Protein AF-A0A183AE67-F1 (afdb_monomer)

Solvent-accessible surface area (backbone atoms only — not comparable to full-atom values): 15264 Å² total; per-residue (Å²): 143,89,73,61,65,75,53,76,58,101,57,60,34,44,40,40,43,64,77,64,92,55,97,60,50,59,60,53,51,52,47,65,69,60,38,84,80,65,91,36,44,28,41,38,41,37,38,37,62,97,47,51,85,49,49,66,65,45,41,41,64,52,97,83,44,80,33,36,42,84,52,52,70,60,93,64,28,41,32,30,33,39,73,56,52,87,76,78,73,87,67,77,70,56,86,88,72,86,89,79,85,55,60,67,56,60,35,46,52,43,29,66,43,28,56,41,79,52,37,74,71,47,78,66,36,41,33,43,32,51,78,48,84,95,41,84,88,38,66,50,77,48,75,45,66,45,68,39,69,50,89,89,67,86,68,86,76,74,70,50,57,27,83,87,83,42,95,75,74,77,93,78,56,72,65,65,60,68,70,30,48,72,37,59,56,75,48,76,69,50,49,60,57,51,70,72,50,95,67,58,74,41,42,53,64,56,51,53,52,51,64,53,72,71,50,92,70,87,65,93,60,65,52,66,45,76,43,81,40,77,36,50,45,91,98,39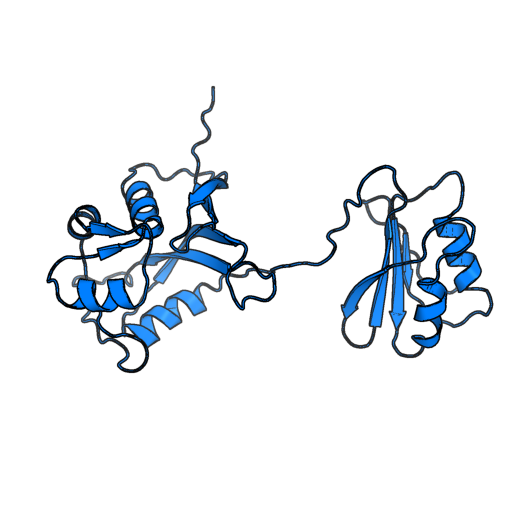,40,28,37,38,33,36,70,37,75,80,79,78,125

Structure (mmCIF, N/CA/C/O backbone):
data_AF-A0A183AE67-F1
#
_entry.id   AF-A0A183AE67-F1
#
loop_
_atom_site.group_PDB
_atom_site.id
_atom_site.type_symbol
_atom_site.label_atom_id
_atom_site.label_alt_id
_atom_site.label_comp_id
_atom_site.label_asym_id
_atom_site.label_entity_id
_atom_site.label_seq_id
_atom_site.pdbx_PDB_ins_code
_atom_site.Cartn_x
_atom_site.Cartn_y
_atom_site.Cartn_z
_atom_site.occupancy
_atom_site.B_iso_or_equiv
_atom_site.auth_seq_id
_atom_site.auth_comp_id
_atom_site.auth_asym_id
_atom_site.auth_atom_id
_atom_site.pdbx_PDB_model_num
ATOM 1 N N . LEU A 1 1 ? 12.907 11.546 -42.658 1.00 40.19 1 LEU A N 1
ATOM 2 C CA . LEU A 1 1 ? 11.934 11.748 -41.558 1.00 40.19 1 LEU A CA 1
ATOM 3 C C . LEU A 1 1 ? 10.510 11.533 -42.082 1.00 40.19 1 LEU A C 1
ATOM 5 O O . LEU A 1 1 ? 9.997 12.414 -42.752 1.00 40.19 1 LEU A O 1
ATOM 9 N N . SER A 1 2 ? 9.902 10.363 -41.847 1.00 31.77 2 SER A N 1
ATOM 10 C CA . SER A 1 2 ? 8.461 10.187 -41.550 1.00 31.77 2 SER A CA 1
ATOM 11 C C . SER A 1 2 ? 8.123 8.699 -41.321 1.00 31.77 2 SER A C 1
ATOM 13 O O . SER A 1 2 ? 8.673 7.831 -41.992 1.00 31.77 2 SER A O 1
ATOM 15 N N . LYS A 1 3 ? 7.189 8.451 -40.382 1.00 34.69 3 LYS A N 1
ATOM 16 C CA . LYS A 1 3 ? 6.546 7.179 -39.951 1.00 34.69 3 LYS A CA 1
ATOM 17 C C . LYS A 1 3 ? 6.977 6.533 -38.617 1.00 34.69 3 LYS A C 1
ATOM 19 O O . LYS A 1 3 ? 6.666 5.371 -38.367 1.00 34.69 3 LYS A O 1
ATOM 24 N N . GLY A 1 4 ? 7.541 7.322 -37.704 1.00 35.66 4 GLY A N 1
ATOM 25 C CA . GLY A 1 4 ? 7.434 7.116 -36.251 1.00 35.66 4 GLY A CA 1
ATOM 26 C C . GLY A 1 4 ? 6.787 8.354 -35.624 1.00 35.66 4 GLY A C 1
ATOM 27 O O . GLY A 1 4 ? 7.043 9.463 -36.090 1.00 35.66 4 GLY A O 1
ATOM 28 N N . SER A 1 5 ? 5.920 8.193 -34.622 1.00 39.94 5 SER A N 1
ATOM 29 C CA . SER A 1 5 ? 5.479 9.336 -33.811 1.00 39.94 5 SER A CA 1
ATOM 30 C C . SER A 1 5 ? 6.584 9.619 -32.797 1.00 39.94 5 SER A C 1
ATOM 32 O O . SER A 1 5 ? 6.845 8.775 -31.946 1.00 39.94 5 SER A O 1
ATOM 34 N N . VAL A 1 6 ? 7.253 10.762 -32.940 1.00 45.75 6 VAL A N 1
ATOM 35 C CA . VAL A 1 6 ? 8.269 11.255 -32.003 1.00 45.75 6 VAL A CA 1
ATOM 36 C C . VAL A 1 6 ? 7.639 12.390 -31.207 1.00 45.75 6 VAL A C 1
ATOM 38 O O . VAL A 1 6 ? 7.105 13.327 -31.798 1.00 45.75 6 VAL A O 1
ATOM 41 N N . CYS A 1 7 ? 7.665 12.292 -29.881 1.00 40.22 7 CYS A N 1
ATOM 42 C CA . CYS A 1 7 ? 7.173 13.327 -28.976 1.00 40.22 7 CYS A CA 1
ATOM 43 C C . CYS A 1 7 ? 8.270 13.630 -27.951 1.00 40.22 7 CYS A C 1
ATOM 45 O O . CYS A 1 7 ? 8.782 12.708 -27.318 1.00 40.22 7 CYS A O 1
ATOM 47 N N . ALA A 1 8 ? 8.636 14.904 -27.818 1.00 41.97 8 ALA A N 1
ATOM 48 C CA . ALA A 1 8 ? 9.462 15.405 -26.725 1.00 41.97 8 ALA A CA 1
ATOM 49 C C . ALA A 1 8 ? 8.527 15.998 -25.658 1.00 41.97 8 ALA A C 1
ATOM 51 O O . ALA A 1 8 ? 7.591 16.721 -26.003 1.00 41.97 8 ALA A O 1
ATOM 52 N N . ARG A 1 9 ? 8.743 15.662 -24.383 1.00 43.97 9 ARG A N 1
ATOM 53 C CA . ARG A 1 9 ? 8.024 16.249 -23.236 1.00 43.97 9 ARG A CA 1
ATOM 54 C C . ARG A 1 9 ? 8.958 17.183 -22.458 1.00 43.97 9 ARG A C 1
ATOM 56 O O . ARG A 1 9 ? 10.140 17.258 -22.758 1.00 43.97 9 ARG A O 1
ATOM 63 N N . GLU A 1 10 ? 8.424 17.887 -21.462 1.00 38.34 10 GLU A N 1
ATOM 64 C CA . GLU A 1 10 ? 9.136 18.882 -20.631 1.00 38.34 10 GLU A CA 1
ATOM 65 C C . GLU A 1 10 ? 10.334 18.315 -19.832 1.00 38.34 10 GLU A C 1
ATOM 67 O O . GLU A 1 10 ? 11.154 19.072 -19.324 1.00 38.34 10 GLU A O 1
ATOM 72 N N . PHE A 1 11 ? 10.497 16.988 -19.793 1.00 48.56 11 PHE A N 1
ATOM 73 C CA . PHE A 1 11 ? 11.741 16.307 -19.430 1.00 48.56 11 PHE A CA 1
ATOM 74 C C . PHE A 1 11 ? 12.484 15.945 -20.719 1.00 48.56 11 PHE A C 1
ATOM 76 O O . PHE A 1 11 ? 11.872 15.325 -21.585 1.00 48.56 11 PHE A O 1
ATOM 83 N N . VAL A 1 12 ? 13.767 16.315 -20.847 1.00 63.22 12 VAL A N 1
ATOM 84 C CA . VAL A 1 12 ? 14.605 16.234 -22.070 1.00 63.22 12 VAL A CA 1
ATOM 85 C C . VAL A 1 12 ? 14.811 14.789 -22.569 1.00 63.22 12 VAL A C 1
ATOM 87 O O . VAL A 1 12 ? 15.903 14.238 -22.543 1.00 63.22 12 VAL A O 1
ATOM 90 N N . GLY A 1 13 ? 13.743 14.143 -23.013 1.00 72.62 13 GLY A N 1
ATOM 91 C CA . GLY A 1 13 ? 13.667 12.723 -23.297 1.00 72.62 13 GLY A CA 1
ATOM 92 C C . GLY A 1 13 ? 13.041 12.438 -24.654 1.00 72.62 13 GLY A C 1
ATOM 93 O O . GLY A 1 13 ? 12.114 13.132 -25.076 1.00 72.62 13 GLY A O 1
ATOM 94 N N . LEU A 1 14 ? 13.537 11.405 -25.338 1.00 80.56 14 LEU A N 1
ATOM 95 C CA . LEU A 1 14 ? 13.056 11.005 -26.660 1.00 80.56 14 LEU A CA 1
ATOM 96 C C . LEU A 1 14 ? 12.184 9.751 -26.577 1.00 80.56 14 LEU A C 1
ATOM 98 O O . LEU A 1 14 ? 12.666 8.673 -26.240 1.00 80.56 14 LEU A O 1
ATOM 102 N N . PHE A 1 15 ? 10.916 9.875 -26.968 1.00 83.62 15 PHE A N 1
ATOM 103 C CA . PHE A 1 15 ? 9.970 8.760 -27.015 1.00 83.62 15 PHE A CA 1
ATOM 104 C C . PHE A 1 15 ? 9.738 8.295 -28.454 1.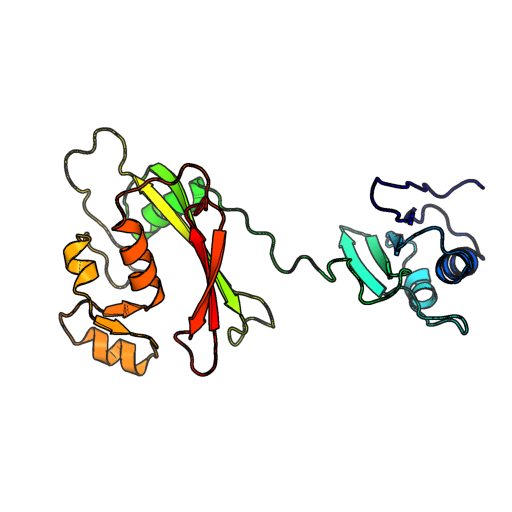00 83.62 15 PHE A C 1
ATOM 106 O O . PHE A 1 15 ? 9.378 9.089 -29.328 1.00 83.62 15 PHE A O 1
ATOM 113 N N . ILE A 1 16 ? 9.915 6.996 -28.689 1.00 84.69 16 ILE A N 1
ATOM 114 C CA . ILE A 1 16 ? 9.778 6.347 -29.992 1.00 84.69 16 ILE A CA 1
ATOM 115 C C . ILE A 1 16 ? 8.740 5.231 -29.882 1.00 84.69 16 ILE A C 1
ATOM 117 O O . ILE A 1 16 ? 8.918 4.266 -29.145 1.00 84.69 16 ILE A O 1
ATOM 121 N N . THR A 1 17 ? 7.666 5.314 -30.666 1.00 82.69 17 THR A N 1
ATOM 122 C CA . THR A 1 17 ? 6.713 4.204 -30.822 1.00 82.69 17 THR A CA 1
ATOM 123 C C . THR A 1 17 ? 6.915 3.517 -32.166 1.00 82.69 17 THR A C 1
ATOM 125 O O . THR A 1 17 ? 6.790 4.148 -33.222 1.00 82.69 17 THR A O 1
ATOM 128 N N . VAL A 1 18 ? 7.176 2.209 -32.141 1.00 79.56 18 VAL A N 1
ATOM 129 C CA . VAL A 1 18 ? 7.357 1.408 -33.357 1.00 79.56 18 VAL A CA 1
ATOM 130 C C . VAL A 1 18 ? 5.998 1.140 -34.004 1.00 79.56 18 VAL A C 1
ATOM 132 O O . VAL A 1 18 ? 5.232 0.309 -33.528 1.00 79.56 18 VAL A O 1
ATOM 135 N N . LYS A 1 19 ? 5.688 1.841 -35.102 1.00 72.12 19 LYS A N 1
ATOM 136 C CA . LYS A 1 19 ? 4.440 1.644 -35.871 1.00 72.12 19 LYS A CA 1
ATOM 137 C C . LYS A 1 19 ? 4.629 0.792 -37.128 1.00 72.12 19 LYS A C 1
ATOM 139 O O . LYS A 1 19 ? 3.794 -0.052 -37.435 1.00 72.12 19 LYS A O 1
ATOM 144 N N . HIS A 1 20 ? 5.739 0.970 -37.842 1.00 66.88 20 HIS A N 1
ATOM 145 C CA . HIS A 1 20 ? 6.058 0.224 -39.062 1.00 66.88 20 HIS A CA 1
ATOM 146 C C . HIS A 1 20 ? 7.488 -0.321 -38.997 1.00 66.88 20 HIS A C 1
ATOM 148 O O . HIS A 1 20 ? 8.371 0.326 -38.440 1.00 66.88 20 HIS A O 1
ATOM 154 N N . PHE A 1 21 ? 7.710 -1.522 -39.543 1.00 59.19 21 PHE A N 1
ATOM 155 C CA . PHE A 1 21 ? 9.036 -2.148 -39.569 1.00 59.19 21 PHE A CA 1
ATOM 156 C C . PHE A 1 21 ? 9.886 -1.558 -40.694 1.00 59.19 21 PHE A C 1
ATOM 158 O O . PHE A 1 21 ? 9.411 -1.432 -41.822 1.00 59.19 21 PHE A O 1
ATOM 165 N N . TRP A 1 22 ? 11.135 -1.235 -40.371 1.00 62.69 22 TRP A N 1
ATOM 166 C CA . TRP A 1 22 ? 12.168 -0.780 -41.294 1.00 62.69 22 TRP A CA 1
ATOM 167 C C . TRP A 1 22 ? 13.459 -1.531 -40.974 1.00 62.69 22 TRP A C 1
ATOM 169 O O . TRP A 1 22 ? 13.829 -1.617 -39.804 1.00 62.69 22 TRP A O 1
ATOM 179 N N . PHE A 1 23 ? 14.147 -2.040 -42.001 1.00 63.31 23 PHE A N 1
ATOM 180 C CA . PHE A 1 23 ? 15.360 -2.855 -41.842 1.00 63.31 23 PHE A CA 1
ATOM 181 C C . PHE A 1 23 ? 16.466 -2.162 -41.026 1.00 63.31 23 PHE A C 1
ATOM 183 O O . PHE A 1 23 ? 17.203 -2.841 -40.328 1.00 63.31 23 PHE A O 1
ATOM 190 N N . SER A 1 24 ? 16.535 -0.827 -41.044 1.00 77.25 24 SER A N 1
ATOM 191 C CA . SER A 1 24 ? 17.539 -0.038 -40.313 1.00 77.25 24 SER A CA 1
ATOM 192 C C . SER A 1 24 ? 17.031 0.585 -39.005 1.00 77.25 24 SER A C 1
ATOM 194 O O . SER A 1 24 ? 17.655 1.499 -38.465 1.00 77.25 24 SER A O 1
ATOM 196 N N . PHE A 1 25 ? 15.867 0.161 -38.497 1.00 84.38 25 PHE A N 1
ATOM 197 C CA . PHE A 1 25 ? 15.286 0.761 -37.291 1.00 84.38 25 PHE A CA 1
ATOM 198 C C . PHE A 1 25 ? 16.213 0.634 -36.075 1.00 84.38 25 PHE A C 1
ATOM 200 O O . PHE A 1 25 ? 16.425 1.621 -35.373 1.00 84.38 25 PHE A O 1
ATOM 207 N N . VAL A 1 26 ? 16.793 -0.551 -35.861 1.00 85.00 26 VAL A N 1
ATOM 208 C CA . VAL A 1 26 ? 17.723 -0.805 -34.750 1.00 85.00 26 VAL A CA 1
ATOM 209 C C . VAL A 1 26 ? 18.941 0.111 -34.860 1.00 85.00 26 VAL A C 1
ATOM 211 O O . VAL A 1 26 ? 19.259 0.800 -33.898 1.00 85.00 26 VAL A O 1
ATOM 214 N N . ASP A 1 27 ? 19.538 0.233 -36.048 1.00 86.44 27 ASP A N 1
ATOM 215 C CA . ASP A 1 27 ? 20.694 1.110 -36.276 1.00 86.44 27 ASP A CA 1
ATOM 216 C C . ASP A 1 27 ? 20.392 2.577 -35.959 1.00 86.44 27 ASP A C 1
ATOM 218 O O . ASP A 1 27 ? 21.234 3.287 -35.410 1.00 86.44 27 ASP A O 1
ATOM 222 N N . HIS A 1 28 ? 19.192 3.057 -36.298 1.00 87.06 28 HIS A N 1
ATOM 223 C CA . HIS A 1 28 ? 18.784 4.425 -35.980 1.00 87.06 28 HIS A CA 1
ATOM 224 C C . HIS A 1 28 ? 18.632 4.650 -34.475 1.00 87.06 28 HIS A C 1
ATOM 226 O O . HIS A 1 28 ? 19.058 5.693 -33.982 1.00 87.06 28 HIS A O 1
ATOM 232 N N . VAL A 1 29 ? 18.053 3.689 -33.749 1.00 88.12 29 VAL A N 1
ATOM 233 C CA . VAL A 1 29 ? 17.950 3.765 -32.286 1.00 88.12 29 VAL A CA 1
ATOM 234 C C . VAL A 1 29 ? 19.344 3.729 -31.661 1.00 88.12 29 VAL A C 1
ATOM 236 O O . VAL A 1 29 ? 19.664 4.598 -30.856 1.00 88.12 29 VAL A O 1
ATOM 239 N N . THR A 1 30 ? 20.207 2.807 -32.091 1.00 88.06 30 THR A N 1
ATOM 240 C CA . THR A 1 30 ? 21.596 2.701 -31.623 1.00 88.06 30 THR A CA 1
ATOM 241 C C . THR A 1 30 ? 22.370 4.002 -31.838 1.00 88.06 30 THR A C 1
ATOM 243 O O . THR A 1 30 ? 23.011 4.504 -30.916 1.00 88.06 30 THR A O 1
ATOM 246 N N . LYS A 1 31 ? 22.260 4.609 -33.026 1.00 87.75 31 LYS A N 1
ATOM 247 C CA . LYS A 1 31 ? 22.878 5.912 -33.322 1.00 87.75 31 LYS A CA 1
ATOM 248 C C . LYS A 1 31 ? 22.322 7.034 -32.452 1.00 87.75 31 LYS A C 1
ATOM 250 O O . LYS A 1 31 ? 23.087 7.883 -32.013 1.00 87.75 31 LYS A O 1
ATOM 255 N N . ALA A 1 32 ? 21.016 7.045 -32.190 1.00 87.38 32 ALA A N 1
ATOM 256 C CA . ALA A 1 32 ? 20.408 8.037 -31.306 1.00 87.38 32 ALA A CA 1
ATOM 257 C C . ALA A 1 32 ? 20.906 7.894 -29.856 1.00 87.38 32 ALA A C 1
ATOM 259 O O . ALA A 1 32 ? 21.143 8.904 -29.200 1.00 87.38 32 ALA A O 1
ATOM 260 N N . CYS A 1 33 ? 21.115 6.664 -29.376 1.00 88.44 33 CYS A N 1
ATOM 261 C CA . CYS A 1 33 ? 21.653 6.405 -28.040 1.00 88.44 33 CYS A CA 1
ATOM 262 C C . CYS A 1 33 ? 23.137 6.782 -27.895 1.00 88.44 33 CYS A C 1
ATOM 264 O O . CYS A 1 33 ? 23.558 7.200 -26.820 1.00 88.44 33 CYS A O 1
ATOM 266 N N . ASN A 1 34 ? 23.936 6.615 -28.951 1.00 86.62 34 ASN A N 1
ATOM 267 C CA . ASN A 1 34 ? 25.397 6.770 -28.894 1.00 86.62 34 ASN A CA 1
ATOM 268 C C . ASN A 1 34 ? 25.914 8.069 -29.544 1.00 86.62 34 ASN A C 1
ATOM 270 O O . ASN A 1 34 ? 27.121 8.298 -29.586 1.00 86.62 34 ASN A O 1
ATOM 274 N N . GLY A 1 35 ? 25.030 8.917 -30.076 1.00 82.81 35 GLY A N 1
ATOM 275 C CA . GLY A 1 35 ? 25.412 10.165 -30.739 1.00 82.81 35 GLY A CA 1
ATOM 276 C C . GLY A 1 35 ? 26.057 11.181 -29.790 1.00 82.81 35 GLY A C 1
ATOM 277 O O . GLY A 1 35 ? 25.696 11.262 -28.620 1.00 82.81 35 GLY A O 1
ATOM 278 N N . ASN A 1 36 ? 26.991 11.985 -30.304 1.00 78.94 36 ASN A N 1
ATOM 279 C CA . ASN A 1 36 ? 27.615 13.097 -29.584 1.00 78.94 36 ASN A CA 1
ATOM 280 C C . ASN A 1 36 ? 27.453 14.396 -30.407 1.00 78.94 36 ASN A C 1
ATOM 282 O O . ASN A 1 36 ? 27.874 14.401 -31.567 1.00 78.94 36 ASN A O 1
ATOM 286 N N . PRO A 1 37 ? 26.860 15.482 -29.868 1.00 76.94 37 PRO A N 1
ATOM 287 C CA . PRO A 1 37 ? 26.290 15.623 -28.522 1.00 76.94 37 PRO A CA 1
ATOM 288 C C . PRO A 1 37 ? 25.043 14.759 -28.318 1.00 76.94 37 PRO A C 1
ATOM 290 O O . PRO A 1 37 ? 24.370 14.405 -29.283 1.00 76.94 37 PRO A O 1
ATOM 293 N N . ARG A 1 38 ? 24.735 14.431 -27.057 1.00 77.06 38 ARG A N 1
ATOM 294 C CA . ARG A 1 38 ? 23.508 13.724 -26.663 1.00 77.06 38 ARG A CA 1
ATOM 295 C C . ARG A 1 38 ? 22.411 14.758 -26.389 1.00 77.06 38 ARG A C 1
ATOM 297 O O . ARG A 1 38 ? 22.438 15.380 -25.332 1.00 77.06 38 ARG A O 1
ATOM 304 N N . PRO A 1 39 ? 21.457 14.983 -27.311 1.00 76.06 39 PRO A N 1
ATOM 305 C CA . PRO A 1 39 ? 20.426 16.004 -27.123 1.00 76.06 39 PRO A CA 1
ATOM 306 C C . PRO A 1 39 ? 19.336 15.583 -26.125 1.00 76.06 39 PRO A C 1
ATOM 308 O O . PRO A 1 39 ? 18.472 16.392 -25.803 1.00 76.06 39 PRO A O 1
ATOM 311 N N . PHE A 1 40 ? 19.353 14.329 -25.657 1.00 83.44 40 PHE A N 1
ATOM 312 C CA . PHE A 1 40 ? 18.375 13.764 -24.731 1.00 83.44 40 PHE A CA 1
ATOM 313 C C . PHE A 1 40 ? 19.076 13.094 -23.550 1.00 83.44 40 PHE A C 1
ATOM 315 O O . PHE A 1 40 ? 20.104 12.443 -23.727 1.00 83.44 40 PHE A O 1
ATOM 322 N N . THR A 1 41 ? 18.483 13.200 -22.363 1.00 87.75 41 THR A N 1
ATOM 323 C CA . THR A 1 41 ? 18.934 12.522 -21.139 1.00 87.75 41 THR A CA 1
ATOM 324 C C . THR A 1 41 ? 18.520 11.056 -21.108 1.00 87.75 41 THR A C 1
ATOM 326 O O . THR A 1 41 ? 19.109 10.267 -20.372 1.00 87.75 41 THR A O 1
ATOM 329 N N . ALA A 1 42 ? 17.538 10.669 -21.925 1.00 90.44 42 ALA A N 1
ATOM 330 C CA . ALA A 1 42 ? 17.122 9.286 -22.092 1.00 90.44 42 ALA A CA 1
ATOM 331 C C . ALA A 1 42 ? 16.318 9.045 -23.377 1.00 90.44 42 ALA A C 1
ATOM 333 O O . ALA A 1 42 ? 15.753 9.967 -23.976 1.00 90.44 42 ALA A O 1
ATOM 334 N N . ILE A 1 43 ? 16.256 7.775 -23.776 1.00 92.12 43 ILE A N 1
ATOM 335 C CA . ILE A 1 43 ? 15.456 7.281 -24.899 1.00 92.12 43 ILE A CA 1
ATOM 336 C C . ILE A 1 43 ? 14.505 6.195 -24.401 1.00 92.12 43 ILE A C 1
ATOM 338 O O . ILE A 1 43 ? 14.924 5.284 -23.692 1.00 92.12 43 ILE A O 1
ATOM 342 N N . TRP A 1 44 ? 13.244 6.270 -24.828 1.00 93.25 44 TRP A N 1
ATOM 343 C CA . TRP A 1 44 ? 12.207 5.263 -24.611 1.00 93.25 44 TRP A CA 1
ATOM 344 C C . TRP A 1 44 ? 11.751 4.705 -25.957 1.00 93.25 44 TRP A C 1
ATOM 346 O O . TRP A 1 44 ? 11.409 5.465 -26.865 1.00 93.25 44 TRP A O 1
ATOM 356 N N . VAL A 1 45 ? 11.690 3.382 -26.078 1.00 93.75 45 VAL A N 1
ATOM 357 C CA . VAL A 1 45 ? 11.207 2.686 -27.273 1.00 93.75 45 VAL A CA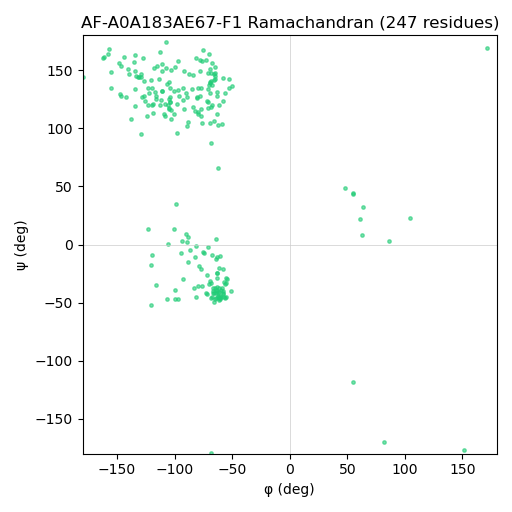 1
ATOM 358 C C . VAL A 1 45 ? 10.071 1.750 -26.893 1.00 93.75 45 VAL A C 1
ATOM 360 O O . VAL A 1 45 ? 10.285 0.726 -26.251 1.00 93.75 45 VAL A O 1
ATOM 363 N N . THR A 1 46 ? 8.855 2.074 -27.324 1.00 94.69 46 THR A N 1
ATOM 364 C CA . THR A 1 46 ? 7.689 1.200 -27.165 1.00 94.69 46 THR A CA 1
ATOM 365 C C . THR A 1 46 ? 7.542 0.305 -28.390 1.00 94.69 46 THR A C 1
ATOM 367 O O . THR A 1 46 ? 7.302 0.778 -29.507 1.00 94.69 46 THR A O 1
ATOM 370 N N . VAL A 1 47 ? 7.669 -0.999 -28.163 1.00 93.81 47 VAL A N 1
ATOM 371 C CA . VAL A 1 47 ? 7.576 -2.060 -29.164 1.00 93.81 47 VAL A CA 1
ATOM 372 C C . VAL A 1 47 ? 6.233 -2.779 -28.989 1.00 93.81 47 VAL A C 1
ATOM 374 O O . VAL A 1 47 ? 5.977 -3.321 -27.914 1.00 93.81 47 VAL A O 1
ATOM 377 N N . PRO A 1 48 ? 5.344 -2.802 -29.995 1.00 93.69 48 PRO A N 1
ATOM 378 C CA . PRO A 1 48 ? 4.128 -3.609 -29.945 1.00 93.69 48 PRO A CA 1
ATOM 379 C C . PRO A 1 48 ? 4.443 -5.094 -30.205 1.00 93.69 48 PRO A C 1
ATOM 381 O O . PRO A 1 48 ? 5.465 -5.424 -30.812 1.00 93.69 48 PRO A O 1
ATOM 384 N N . SER A 1 49 ? 3.567 -5.998 -29.760 1.00 93.50 49 SER A N 1
ATOM 385 C CA . SER A 1 49 ? 3.785 -7.456 -29.768 1.00 93.50 49 SER A CA 1
ATOM 386 C C . SER A 1 49 ? 4.123 -8.023 -31.146 1.00 93.50 49 SER A C 1
ATOM 388 O O . SER A 1 49 ? 4.956 -8.916 -31.278 1.00 93.50 49 SER A O 1
ATOM 390 N N . GLU A 1 50 ? 3.565 -7.429 -32.199 1.00 92.38 50 GLU A N 1
ATOM 391 C CA . GLU A 1 50 ? 3.791 -7.772 -33.604 1.00 92.38 50 GLU A CA 1
ATOM 392 C C . GLU A 1 50 ? 5.249 -7.525 -34.042 1.00 92.38 50 GLU A C 1
ATOM 394 O O . GLU A 1 50 ? 5.661 -7.934 -35.131 1.00 92.38 50 GLU A O 1
ATOM 399 N N . LYS A 1 51 ? 6.036 -6.823 -33.218 1.00 91.81 51 LYS A N 1
ATOM 400 C CA . LYS A 1 51 ? 7.421 -6.411 -33.473 1.00 91.81 51 LYS A CA 1
ATOM 401 C C . LYS A 1 51 ? 8.408 -6.899 -32.410 1.00 91.81 51 LYS A C 1
ATOM 403 O O . LYS A 1 51 ? 9.553 -6.461 -32.417 1.00 91.81 51 LYS A O 1
ATOM 408 N N . PHE A 1 52 ? 8.025 -7.839 -31.543 1.00 93.56 52 PHE A N 1
ATOM 409 C CA . PHE A 1 52 ? 8.903 -8.340 -30.474 1.00 93.56 52 PHE A CA 1
ATOM 410 C C . PHE A 1 52 ? 10.194 -9.012 -30.956 1.00 93.56 52 PHE A C 1
ATOM 412 O O . PHE A 1 52 ? 11.172 -9.031 -30.216 1.00 93.56 52 PHE A O 1
ATOM 419 N N . HIS A 1 53 ? 10.262 -9.456 -32.212 1.00 90.69 53 HIS A N 1
ATOM 420 C CA . HIS A 1 53 ? 11.515 -9.920 -32.820 1.00 90.69 53 HIS A CA 1
ATOM 421 C C . HIS A 1 53 ? 12.633 -8.856 -32.811 1.00 90.69 53 HIS A C 1
ATOM 423 O O . HIS A 1 53 ? 13.804 -9.209 -32.886 1.00 90.69 53 HIS A O 1
ATOM 429 N N . LEU A 1 54 ? 12.299 -7.562 -32.693 1.00 91.00 54 LEU A N 1
ATOM 430 C CA . LEU A 1 54 ? 13.272 -6.470 -32.578 1.00 91.00 54 LEU A CA 1
ATOM 431 C C . LEU A 1 54 ? 13.890 -6.344 -31.181 1.00 91.00 54 LEU A C 1
ATOM 433 O O . LEU A 1 54 ? 14.948 -5.737 -31.046 1.00 91.00 54 LEU A O 1
ATOM 437 N N . VAL A 1 55 ? 13.238 -6.873 -30.143 1.00 93.56 55 VAL A N 1
ATOM 438 C CA . VAL A 1 55 ? 13.613 -6.623 -28.743 1.00 93.56 55 VAL A CA 1
ATOM 439 C C . VAL A 1 55 ? 15.016 -7.137 -28.450 1.00 93.56 55 VAL A C 1
ATOM 441 O O . VAL A 1 55 ? 15.826 -6.398 -27.906 1.00 93.56 55 VAL A O 1
ATOM 444 N N . SER A 1 56 ? 15.344 -8.352 -28.899 1.00 93.75 56 SER A N 1
ATOM 445 C CA . SER A 1 56 ? 16.686 -8.912 -28.705 1.00 93.75 56 SER A CA 1
ATOM 446 C C . SER A 1 56 ? 17.780 -8.038 -29.322 1.00 93.75 56 SER A C 1
ATOM 448 O O . SER A 1 56 ? 18.842 -7.907 -28.727 1.00 93.75 56 SER A O 1
ATOM 450 N N . ALA A 1 57 ? 17.529 -7.432 -30.485 1.00 92.50 57 ALA A N 1
ATOM 451 C CA . ALA A 1 57 ? 18.498 -6.565 -31.150 1.00 92.50 57 ALA A CA 1
ATOM 452 C C . ALA A 1 57 ? 18.598 -5.181 -30.487 1.00 92.50 57 ALA A C 1
ATOM 454 O O . ALA A 1 57 ? 19.683 -4.622 -30.409 1.00 92.50 57 ALA A O 1
ATOM 455 N N . LEU A 1 58 ? 17.482 -4.638 -29.986 1.00 93.50 58 LEU A N 1
ATOM 456 C CA . LEU A 1 58 ? 17.459 -3.372 -29.243 1.00 93.50 58 LEU A CA 1
ATOM 457 C C . LEU A 1 58 ? 18.135 -3.486 -27.870 1.00 93.50 58 LEU A C 1
ATOM 459 O O . LEU A 1 58 ? 18.688 -2.502 -27.387 1.00 93.50 58 LEU A O 1
ATOM 463 N N . CYS A 1 59 ? 18.077 -4.663 -27.244 1.00 95.44 59 CYS A N 1
ATOM 464 C CA . CYS A 1 59 ? 18.689 -4.931 -25.943 1.00 95.44 59 CYS A CA 1
ATOM 465 C C . CYS A 1 59 ? 20.146 -5.397 -26.020 1.00 95.44 59 CYS A C 1
ATOM 467 O O . CYS A 1 59 ? 20.820 -5.401 -24.996 1.00 95.44 59 CYS A O 1
ATOM 469 N N . ALA A 1 60 ? 20.631 -5.809 -27.192 1.00 94.00 60 ALA A N 1
ATOM 470 C CA . ALA A 1 60 ? 22.026 -6.192 -27.359 1.00 94.00 60 ALA A CA 1
ATOM 471 C C . ALA A 1 60 ? 22.943 -4.975 -27.172 1.00 94.00 60 ALA A C 1
ATOM 473 O O . ALA A 1 60 ? 22.617 -3.886 -27.642 1.00 94.00 60 ALA A O 1
ATOM 474 N N . ASP A 1 61 ? 24.092 -5.177 -26.528 1.00 93.62 61 ASP A N 1
ATOM 475 C CA . ASP A 1 61 ? 25.112 -4.143 -26.360 1.00 93.62 61 ASP A CA 1
ATOM 476 C C . ASP A 1 61 ? 25.898 -3.959 -27.672 1.00 93.62 61 ASP A C 1
ATOM 478 O O . ASP A 1 61 ? 26.644 -4.861 -28.072 1.00 93.62 61 ASP A O 1
ATOM 482 N N . PRO A 1 62 ? 25.748 -2.830 -28.391 1.00 86.94 62 PRO A N 1
ATOM 483 C CA . PRO A 1 62 ? 26.639 -2.497 -29.496 1.00 86.94 62 PRO A CA 1
ATOM 484 C C . PRO A 1 62 ? 28.056 -2.133 -29.004 1.00 86.94 62 PRO A C 1
ATOM 486 O O . PRO A 1 62 ? 28.244 -1.777 -27.843 1.00 86.94 62 PRO A O 1
ATOM 489 N N . PRO A 1 63 ? 29.065 -2.117 -29.899 1.00 86.56 63 PRO A N 1
ATOM 490 C CA . PRO A 1 63 ? 30.433 -1.713 -29.548 1.00 86.56 63 PRO A CA 1
ATOM 491 C C . PRO A 1 63 ? 30.536 -0.327 -28.895 1.00 86.56 63 PRO A C 1
ATOM 493 O O . PRO A 1 63 ? 31.420 -0.089 -28.077 1.00 86.56 63 PRO A O 1
ATOM 496 N N . ASP A 1 64 ? 29.617 0.576 -29.243 1.00 83.62 64 ASP A N 1
ATOM 497 C CA . ASP A 1 64 ? 29.640 1.977 -28.818 1.00 83.62 64 ASP A CA 1
ATOM 498 C C . ASP A 1 64 ? 28.896 2.238 -27.489 1.00 83.62 64 ASP A C 1
ATOM 500 O O . ASP A 1 64 ? 28.782 3.389 -27.064 1.00 83.62 64 ASP A O 1
ATOM 504 N N . GLY A 1 65 ? 28.350 1.208 -26.828 1.00 85.88 65 GLY A N 1
ATOM 505 C CA . GLY A 1 65 ? 27.718 1.345 -25.511 1.00 85.88 65 GLY A CA 1
ATOM 506 C C . GLY A 1 65 ? 26.607 0.328 -25.229 1.00 85.88 65 GLY A C 1
ATOM 507 O O . GLY A 1 65 ? 26.332 -0.527 -26.059 1.00 85.88 65 GLY A O 1
ATOM 508 N N . PRO A 1 66 ? 25.926 0.424 -24.075 1.00 91.19 66 PRO A N 1
ATOM 509 C CA . PRO A 1 66 ? 24.913 -0.554 -23.685 1.00 91.19 66 PRO A CA 1
ATOM 510 C C . PRO A 1 66 ? 23.647 -0.505 -24.554 1.00 91.19 66 PRO A C 1
ATOM 512 O O . PRO A 1 66 ? 23.254 0.549 -25.060 1.00 91.19 66 PRO A O 1
ATOM 515 N N . GLY A 1 67 ? 22.968 -1.636 -24.695 1.00 93.50 67 GLY A N 1
ATOM 516 C CA . GLY A 1 67 ? 21.649 -1.732 -25.308 1.00 93.50 67 GLY A CA 1
ATOM 517 C C . GLY A 1 67 ? 20.554 -1.067 -24.468 1.00 93.50 67 GLY A C 1
ATOM 518 O O . GLY A 1 67 ? 20.792 -0.494 -23.400 1.00 93.50 67 GLY A O 1
ATOM 519 N N . LEU A 1 68 ? 19.317 -1.123 -24.958 1.00 94.69 68 LEU A N 1
ATOM 520 C CA . LEU A 1 68 ? 18.150 -0.704 -24.187 1.00 94.69 68 LEU A CA 1
ATOM 521 C C . LEU A 1 68 ? 17.756 -1.791 -23.180 1.00 94.69 68 LEU A C 1
ATOM 523 O O . LEU A 1 68 ? 17.874 -2.982 -23.447 1.00 94.69 68 LEU A O 1
ATOM 527 N N . GLN A 1 69 ? 17.200 -1.390 -22.044 1.00 93.25 69 GLN A N 1
ATOM 528 C CA . GLN A 1 69 ? 16.708 -2.295 -21.005 1.00 93.25 69 GLN A CA 1
ATOM 529 C C . GLN A 1 69 ? 15.184 -2.253 -20.923 1.00 93.25 69 GLN A C 1
ATOM 531 O O . GLN A 1 69 ? 14.565 -1.259 -21.296 1.00 93.25 69 GLN A O 1
ATOM 536 N N . PHE A 1 70 ? 14.554 -3.318 -20.431 1.00 93.12 70 PHE A N 1
ATOM 537 C CA . PHE A 1 70 ? 13.115 -3.297 -20.167 1.00 93.12 70 PHE A CA 1
ATOM 538 C C . PHE A 1 70 ? 12.771 -2.297 -19.064 1.00 93.12 70 PHE A C 1
ATOM 540 O O . PHE A 1 70 ? 13.488 -2.193 -18.076 1.00 93.12 70 PHE A O 1
ATOM 547 N N . HIS A 1 71 ? 11.638 -1.613 -19.214 1.00 89.56 71 HIS A N 1
ATOM 548 C CA . HIS A 1 71 ? 11.100 -0.744 -18.170 1.00 89.56 71 HIS A CA 1
ATOM 549 C C . HIS A 1 71 ? 9.703 -1.175 -17.719 1.00 89.56 71 HIS A C 1
ATOM 551 O O . HIS A 1 71 ? 9.461 -1.352 -16.530 1.00 89.56 71 HIS A O 1
ATOM 557 N N . HIS A 1 72 ? 8.768 -1.359 -18.651 1.00 88.44 72 HIS A N 1
ATOM 558 C CA . HIS A 1 72 ? 7.434 -1.876 -18.341 1.00 88.44 72 HIS A CA 1
ATOM 559 C C . HIS A 1 72 ? 6.789 -2.502 -19.578 1.00 88.44 72 HIS A C 1
ATOM 561 O O . HIS A 1 72 ? 7.246 -2.303 -20.704 1.00 88.44 72 HIS A O 1
ATOM 567 N N . ALA A 1 73 ? 5.692 -3.224 -19.372 1.00 90.69 73 ALA A N 1
ATOM 568 C CA . ALA A 1 73 ? 4.825 -3.708 -20.435 1.00 90.69 73 ALA A CA 1
ATOM 569 C C . ALA A 1 73 ? 3.382 -3.275 -20.159 1.00 90.69 73 ALA A C 1
ATOM 571 O O . ALA A 1 73 ? 2.931 -3.311 -19.017 1.00 90.69 73 ALA A O 1
ATOM 572 N N . THR A 1 74 ? 2.663 -2.884 -21.210 1.00 87.19 74 THR A N 1
ATOM 573 C CA . THR A 1 74 ? 1.258 -2.464 -21.122 1.00 87.19 74 THR A CA 1
ATOM 574 C C . THR A 1 74 ? 0.470 -3.128 -22.240 1.00 87.19 74 THR A C 1
ATOM 576 O O . THR A 1 74 ? 0.754 -2.920 -23.425 1.00 87.19 74 THR A O 1
ATOM 579 N N . GLY A 1 75 ? -0.525 -3.939 -21.870 1.00 92.69 75 GLY A N 1
ATOM 580 C CA . GLY A 1 75 ? -1.313 -4.721 -22.822 1.00 92.69 75 GLY A CA 1
ATOM 581 C C . GLY A 1 75 ? -0.419 -5.590 -23.712 1.00 92.69 75 GLY A C 1
ATOM 582 O O . GLY A 1 75 ? 0.315 -6.442 -23.225 1.00 92.69 75 GLY A O 1
ATOM 583 N N . ARG A 1 76 ? -0.459 -5.352 -25.028 1.00 93.44 76 ARG A N 1
ATOM 584 C CA . ARG A 1 76 ? 0.355 -6.055 -26.037 1.00 93.44 76 ARG A CA 1
ATOM 585 C C . ARG A 1 76 ? 1.603 -5.273 -26.463 1.00 93.44 76 ARG A C 1
ATOM 587 O O . ARG A 1 76 ? 1.983 -5.313 -27.628 1.00 93.44 76 ARG A O 1
ATOM 594 N N . SER A 1 77 ? 2.231 -4.526 -25.560 1.00 93.56 77 SER A N 1
ATOM 595 C CA . SER A 1 77 ? 3.442 -3.753 -25.865 1.00 93.56 77 SER A CA 1
ATOM 596 C C . SER A 1 77 ? 4.452 -3.795 -24.724 1.00 93.56 77 SER A C 1
ATOM 598 O O . SER A 1 77 ? 4.068 -3.920 -23.564 1.00 93.56 77 SER A O 1
ATOM 600 N N . ALA A 1 78 ? 5.735 -3.681 -25.063 1.00 94.31 78 ALA A N 1
ATOM 601 C CA . ALA A 1 78 ? 6.842 -3.554 -24.124 1.00 94.31 78 ALA A CA 1
ATOM 602 C C . ALA A 1 78 ? 7.560 -2.223 -24.371 1.00 94.31 78 ALA A C 1
ATOM 604 O O . ALA A 1 78 ? 7.838 -1.871 -25.517 1.00 94.31 78 ALA A O 1
ATOM 605 N N . THR A 1 79 ? 7.866 -1.490 -23.307 1.00 93.88 79 THR A N 1
ATOM 606 C CA . THR A 1 79 ? 8.655 -0.259 -23.355 1.00 93.88 79 THR A CA 1
ATOM 607 C C . THR A 1 79 ? 10.065 -0.548 -22.859 1.00 93.88 79 THR A C 1
ATOM 609 O O . THR A 1 79 ? 10.255 -1.018 -21.734 1.00 93.88 79 THR A O 1
ATOM 612 N N . LEU A 1 80 ? 11.043 -0.249 -23.710 1.00 94.56 80 LEU A N 1
ATOM 613 C CA . LEU A 1 80 ? 12.471 -0.316 -23.430 1.00 94.56 80 LEU A CA 1
ATOM 614 C C . LEU A 1 80 ? 13.019 1.092 -23.184 1.00 94.56 80 LEU A C 1
ATOM 616 O O . LEU A 1 80 ? 12.503 2.051 -23.761 1.00 94.56 80 LEU A O 1
ATOM 620 N N . ILE A 1 81 ? 14.061 1.228 -22.368 1.00 93.75 81 ILE A N 1
ATOM 621 C CA . ILE A 1 81 ? 14.682 2.511 -22.030 1.00 93.75 81 ILE A CA 1
ATOM 622 C C . ILE A 1 81 ? 16.201 2.454 -22.079 1.00 93.75 81 ILE A C 1
ATOM 624 O O . ILE A 1 81 ? 16.801 1.397 -21.901 1.00 93.75 81 ILE A O 1
ATOM 628 N N . ARG A 1 82 ? 16.828 3.616 -22.266 1.00 92.44 82 ARG A N 1
ATOM 629 C CA . ARG A 1 82 ? 18.248 3.833 -21.977 1.00 92.44 82 ARG A CA 1
ATOM 630 C C . ARG A 1 82 ? 18.455 5.232 -21.403 1.00 92.44 82 ARG A C 1
ATOM 632 O O . ARG A 1 82 ? 18.030 6.213 -22.013 1.00 92.44 82 ARG A O 1
ATOM 639 N N . TRP A 1 83 ? 19.114 5.310 -20.248 1.00 92.12 83 TRP A N 1
ATOM 640 C CA . TRP A 1 83 ? 19.618 6.560 -19.676 1.00 92.12 83 TRP A CA 1
ATOM 641 C C . TRP A 1 83 ? 20.899 6.978 -20.404 1.00 92.12 83 TRP A C 1
ATOM 643 O O . TRP A 1 83 ? 21.758 6.139 -20.682 1.00 92.12 83 TRP A O 1
ATOM 653 N N . LEU A 1 84 ? 21.000 8.253 -20.766 1.00 90.31 84 LEU A N 1
ATOM 654 C CA . LEU A 1 84 ? 22.061 8.794 -21.618 1.00 90.31 84 LEU A CA 1
ATOM 655 C C . LEU A 1 84 ? 22.886 9.895 -20.948 1.00 90.31 84 LEU A C 1
ATOM 657 O O . LEU A 1 84 ? 23.977 10.192 -21.435 1.00 90.31 84 LEU A O 1
ATOM 661 N N . ASP A 1 85 ? 22.364 10.491 -19.878 1.00 86.38 85 ASP A N 1
ATOM 662 C CA . ASP A 1 85 ? 23.034 11.535 -19.105 1.00 86.38 85 ASP A CA 1
ATOM 663 C C . ASP A 1 85 ? 24.145 10.956 -18.210 1.00 86.38 85 ASP A C 1
ATOM 665 O O . ASP A 1 85 ? 24.243 9.742 -18.006 1.00 86.38 85 ASP A O 1
ATOM 669 N N . GLU A 1 86 ? 24.990 11.827 -17.669 1.00 82.38 86 GLU A N 1
ATOM 670 C CA . GLU A 1 86 ? 26.044 11.429 -16.738 1.00 82.38 86 GLU A CA 1
ATOM 671 C C . GLU A 1 86 ? 25.471 11.003 -15.375 1.00 82.38 86 GLU A C 1
ATOM 673 O O . GLU A 1 86 ? 24.463 11.526 -14.893 1.00 82.38 86 GLU A O 1
ATOM 678 N N . GLY A 1 87 ? 26.143 10.045 -14.732 1.00 83.25 87 GLY A N 1
ATOM 679 C CA . GLY A 1 87 ? 25.756 9.541 -13.416 1.00 83.25 87 GLY A CA 1
ATOM 680 C C . GLY A 1 87 ? 24.634 8.491 -13.438 1.00 83.25 87 GLY A C 1
ATOM 681 O O . GLY A 1 87 ? 24.291 7.947 -14.491 1.00 83.25 87 GLY A O 1
ATOM 682 N N . PRO A 1 88 ? 24.095 8.138 -12.256 1.00 81.69 88 PRO A N 1
ATOM 683 C CA . PRO A 1 88 ? 23.069 7.110 -12.138 1.00 81.69 88 PRO A CA 1
ATOM 684 C C . PRO A 1 88 ? 21.762 7.539 -12.814 1.00 81.69 88 PRO A C 1
ATOM 686 O O . PRO A 1 88 ? 21.389 8.714 -12.805 1.00 81.69 88 PRO A O 1
ATOM 689 N N . SER A 1 89 ? 21.043 6.559 -13.368 1.00 83.56 89 SER A N 1
ATOM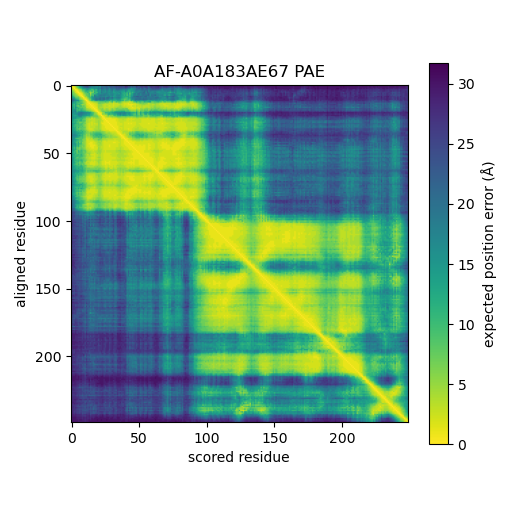 690 C CA . SER A 1 89 ? 19.727 6.783 -13.969 1.00 83.56 89 SER A CA 1
ATOM 691 C C . SER A 1 89 ? 18.770 7.428 -12.967 1.00 83.56 89 SER A C 1
ATOM 693 O O . SER A 1 89 ? 18.604 6.939 -11.852 1.00 83.56 89 SER A O 1
ATOM 695 N N . ARG A 1 90 ? 18.098 8.507 -13.386 1.00 79.31 90 ARG A N 1
ATOM 696 C CA . ARG A 1 90 ? 17.010 9.148 -12.621 1.00 79.31 90 ARG A CA 1
ATOM 697 C C . ARG A 1 90 ? 15.626 8.628 -13.022 1.00 79.31 90 ARG A C 1
ATOM 699 O O . ARG A 1 90 ? 14.614 9.124 -12.532 1.00 79.31 90 ARG A O 1
ATOM 706 N N . ILE A 1 91 ? 15.574 7.654 -13.932 1.00 78.19 91 ILE A N 1
ATOM 707 C CA . ILE A 1 91 ? 14.337 6.975 -14.323 1.00 78.19 91 ILE A CA 1
ATOM 708 C C . ILE A 1 91 ? 14.032 5.913 -13.265 1.00 78.19 91 ILE A C 1
ATOM 710 O O . ILE A 1 91 ? 14.895 5.068 -13.021 1.00 78.19 91 ILE A O 1
ATOM 714 N N . PRO A 1 92 ? 12.827 5.910 -12.668 1.00 74.25 92 PRO A N 1
ATOM 715 C CA . PRO A 1 92 ? 12.417 4.835 -11.774 1.00 74.25 92 PRO A CA 1
ATOM 716 C C . PRO A 1 92 ? 12.471 3.491 -12.506 1.00 74.25 92 PRO A C 1
ATOM 718 O O . PRO A 1 92 ? 11.815 3.338 -13.535 1.00 74.25 92 PRO A O 1
ATOM 721 N N . GLU A 1 93 ? 13.225 2.517 -11.991 1.00 65.31 93 GLU A N 1
ATOM 722 C CA . GLU A 1 93 ? 13.355 1.194 -12.627 1.00 65.31 93 GLU A CA 1
ATOM 723 C C . GLU A 1 93 ? 11.983 0.520 -12.795 1.00 65.31 93 GLU A C 1
ATOM 725 O O . GLU A 1 93 ? 11.653 -0.022 -13.851 1.00 65.31 93 GLU A O 1
ATOM 730 N N . TYR A 1 94 ? 11.143 0.626 -11.765 1.00 62.88 94 TYR A N 1
ATOM 731 C CA . TYR A 1 94 ? 9.756 0.183 -11.746 1.00 62.88 94 TYR A CA 1
ATOM 732 C C . TYR A 1 94 ? 8.985 0.997 -10.699 1.00 62.88 94 TYR A C 1
ATOM 734 O O . TYR A 1 94 ? 9.537 1.395 -9.671 1.00 62.88 94 TYR A O 1
ATOM 742 N N . ALA A 1 95 ? 7.689 1.232 -10.925 1.00 56.38 95 ALA A N 1
ATOM 743 C CA . ALA A 1 95 ? 6.812 1.601 -9.819 1.00 56.38 95 ALA A CA 1
ATOM 744 C C . ALA A 1 95 ? 6.745 0.383 -8.888 1.00 56.38 95 ALA A C 1
ATOM 746 O O . ALA A 1 95 ? 6.157 -0.637 -9.243 1.00 56.38 95 ALA A O 1
ATOM 747 N N . THR A 1 96 ? 7.412 0.448 -7.736 1.00 55.16 96 THR A N 1
ATOM 748 C CA . THR A 1 96 ? 7.400 -0.661 -6.772 1.00 55.16 96 THR A CA 1
ATOM 749 C C . THR A 1 96 ? 6.001 -0.833 -6.183 1.00 55.16 96 THR A C 1
ATOM 751 O O . THR A 1 96 ? 5.540 -1.963 -6.046 1.00 55.16 96 THR A O 1
ATOM 754 N N . HIS A 1 97 ? 5.326 0.286 -5.896 1.00 57.72 97 HIS A N 1
ATOM 755 C CA . HIS A 1 97 ? 4.004 0.338 -5.282 1.00 57.72 97 HIS A CA 1
ATOM 756 C C . HIS A 1 97 ? 3.241 1.563 -5.808 1.00 57.72 97 HIS A C 1
ATOM 758 O O . HIS A 1 97 ? 3.754 2.681 -5.783 1.00 57.72 97 HIS A O 1
ATOM 764 N N . GLN A 1 98 ? 2.009 1.368 -6.274 1.00 55.66 98 GLN A N 1
ATOM 765 C CA . GLN A 1 98 ? 1.015 2.437 -6.374 1.00 55.66 98 GLN A CA 1
ATOM 766 C C . GLN A 1 98 ? 0.033 2.218 -5.230 1.00 55.66 98 GLN A C 1
ATOM 768 O O . GLN A 1 98 ? -0.611 1.173 -5.172 1.00 55.66 98 GLN A O 1
ATOM 773 N N . LEU A 1 99 ? -0.045 3.171 -4.304 1.00 63.56 99 LEU A N 1
ATOM 774 C CA . LEU A 1 99 ? -0.920 3.077 -3.142 1.00 63.56 99 LEU A CA 1
ATOM 775 C C . LEU A 1 99 ? -2.066 4.073 -3.296 1.00 63.56 99 LEU A C 1
ATOM 777 O O . LEU A 1 99 ? -1.856 5.283 -3.263 1.00 63.56 99 LEU A O 1
ATOM 781 N N . GLY A 1 100 ? -3.276 3.551 -3.469 1.00 60.38 100 GLY A N 1
ATOM 782 C CA . GLY A 1 100 ? -4.512 4.315 -3.360 1.00 60.38 100 GLY A CA 1
ATOM 783 C C . GLY A 1 100 ? -5.260 3.867 -2.113 1.00 60.38 100 GLY A C 1
ATOM 784 O O . GLY A 1 100 ? -5.426 2.669 -1.899 1.00 60.38 100 GLY A O 1
ATOM 785 N N . VAL A 1 101 ? -5.716 4.815 -1.296 1.00 73.94 101 VAL A N 1
ATOM 786 C CA . VAL A 1 101 ? -6.594 4.520 -0.158 1.00 73.94 101 VAL A CA 1
ATOM 787 C C . VAL A 1 101 ? -8.007 4.907 -0.534 1.00 73.94 101 VAL A C 1
ATOM 789 O O . VAL A 1 101 ? -8.330 6.088 -0.646 1.00 73.94 101 VAL A O 1
ATOM 792 N N . ALA A 1 102 ? -8.849 3.902 -0.746 1.00 81.88 102 ALA A N 1
ATOM 793 C CA . ALA A 1 102 ? -10.272 4.114 -0.931 1.00 81.88 102 ALA A CA 1
ATOM 794 C C . ALA A 1 102 ? -10.930 4.243 0.447 1.00 81.88 102 ALA A C 1
ATOM 796 O O . ALA A 1 102 ? -10.964 3.279 1.209 1.00 81.88 102 ALA A O 1
ATOM 797 N N . ALA A 1 103 ? -11.469 5.425 0.753 1.00 84.88 103 ALA A N 1
ATOM 798 C CA . ALA A 1 103 ? -12.219 5.678 1.985 1.00 84.88 103 ALA A CA 1
ATOM 799 C C . ALA A 1 103 ? -13.323 4.630 2.218 1.00 84.88 103 ALA A C 1
ATOM 801 O O . ALA A 1 103 ? -13.500 4.152 3.335 1.00 84.88 103 ALA A O 1
ATOM 802 N N . GLU A 1 104 ? -14.007 4.227 1.145 1.00 88.56 104 GLU A N 1
ATOM 803 C CA . GLU A 1 104 ? -15.034 3.183 1.165 1.00 88.56 104 GLU A CA 1
ATOM 804 C C . GLU A 1 104 ? -14.480 1.822 1.599 1.00 88.56 104 GLU A C 1
ATOM 806 O O . GLU A 1 104 ? -15.116 1.142 2.395 1.00 88.56 104 GLU A O 1
ATOM 811 N N . ALA A 1 105 ? -13.280 1.442 1.146 1.00 89.38 105 ALA A N 1
ATOM 812 C CA . ALA A 1 105 ? -12.664 0.187 1.563 1.00 89.38 105 ALA A CA 1
ATOM 813 C C . ALA A 1 105 ? -12.373 0.197 3.067 1.00 89.38 105 ALA A C 1
ATOM 815 O O . ALA A 1 105 ? -12.744 -0.743 3.752 1.00 89.38 105 ALA A O 1
ATOM 816 N N . VAL A 1 106 ? -11.798 1.284 3.594 1.00 92.12 106 VAL A N 1
ATOM 817 C CA . VAL A 1 106 ? -11.496 1.405 5.031 1.00 92.12 106 VAL A CA 1
ATOM 818 C C . VAL A 1 106 ? -12.766 1.308 5.883 1.00 92.12 106 VAL A C 1
ATOM 820 O O . VAL A 1 106 ? -12.775 0.617 6.897 1.00 92.12 106 VAL A O 1
ATOM 823 N N . VAL A 1 107 ? -13.846 1.985 5.479 1.00 95.25 107 VAL A N 1
ATOM 824 C CA . VAL A 1 107 ? -15.140 1.915 6.181 1.00 95.25 107 VAL A CA 1
ATOM 825 C C . VAL A 1 107 ? -15.743 0.512 6.092 1.00 95.25 107 VAL A C 1
ATOM 827 O O . VAL A 1 107 ? -16.247 0.000 7.090 1.00 95.25 107 VAL A O 1
ATOM 830 N N . ARG A 1 108 ? -15.663 -0.122 4.917 1.00 96.00 108 ARG A N 1
ATOM 831 C CA . ARG A 1 108 ? -16.168 -1.477 4.684 1.00 96.00 108 ARG A CA 1
ATOM 832 C C . ARG A 1 108 ? -15.460 -2.509 5.563 1.00 96.00 108 ARG A C 1
ATOM 834 O O . ARG A 1 108 ? -16.159 -3.297 6.185 1.00 96.00 108 ARG A O 1
ATOM 841 N N . GLU A 1 109 ? -14.128 -2.474 5.664 1.00 95.25 109 GLU A N 1
ATOM 842 C CA . GLU A 1 109 ? -13.368 -3.410 6.516 1.00 95.25 109 GLU A CA 1
ATOM 843 C C . GLU A 1 109 ? -13.828 -3.337 7.982 1.00 95.25 109 GLU A C 1
ATOM 845 O O . GLU A 1 109 ? -14.121 -4.355 8.601 1.00 95.25 109 GLU A O 1
ATOM 850 N N . VAL A 1 110 ? -14.009 -2.128 8.533 1.00 95.50 110 VAL A N 1
ATOM 851 C CA . VAL A 1 110 ? -14.498 -1.966 9.917 1.00 95.50 110 VAL A CA 1
ATOM 852 C C . VAL A 1 110 ? -15.911 -2.525 10.096 1.00 95.50 110 VAL A C 1
ATOM 854 O O . VAL A 1 110 ? -16.221 -3.119 11.133 1.00 95.50 110 VAL A O 1
ATOM 857 N N . TYR A 1 111 ? -16.775 -2.374 9.094 1.00 96.62 111 TYR A N 1
ATOM 858 C CA . TYR A 1 111 ? -18.108 -2.963 9.136 1.00 96.62 111 TYR A CA 1
ATOM 859 C C . TYR A 1 111 ? -18.060 -4.496 9.052 1.00 96.62 111 TYR A C 1
ATOM 861 O O . TYR A 1 111 ? -18.718 -5.167 9.845 1.00 96.62 111 TYR A O 1
ATOM 869 N N . GLU A 1 112 ? -17.274 -5.060 8.135 1.00 96.06 112 GLU A N 1
ATOM 870 C CA . GLU A 1 112 ? -17.151 -6.511 7.943 1.00 96.06 112 GLU A CA 1
ATOM 871 C C . GLU A 1 112 ? -16.540 -7.207 9.167 1.00 96.06 112 GLU A C 1
ATOM 873 O O . GLU A 1 112 ? -17.038 -8.249 9.602 1.00 96.06 112 GLU A O 1
ATOM 878 N N . GLU A 1 113 ? -15.513 -6.607 9.769 1.00 95.31 113 GLU A N 1
ATOM 879 C CA . GLU A 1 113 ? -14.806 -7.192 10.903 1.00 95.31 113 GLU A CA 1
ATOM 880 C C . GLU A 1 113 ? -15.496 -6.940 12.245 1.00 95.31 113 GLU A C 1
ATOM 882 O O . GLU A 1 113 ? -15.470 -7.811 13.110 1.00 95.31 113 GLU A O 1
ATOM 887 N N . CYS A 1 114 ? -16.089 -5.763 12.459 1.00 96.12 114 CYS A N 1
ATOM 888 C CA . CYS A 1 114 ? -16.574 -5.346 13.781 1.00 96.12 114 CYS A CA 1
ATOM 889 C C . CYS A 1 114 ? -18.081 -5.074 13.840 1.00 96.12 114 CYS A C 1
ATOM 891 O O . CYS A 1 114 ? -18.616 -4.885 14.939 1.00 96.12 114 CYS A O 1
ATOM 893 N N . ASN A 1 115 ? -18.773 -5.048 12.695 1.00 96.25 115 ASN A N 1
ATOM 894 C CA . ASN A 1 115 ? -20.173 -4.635 12.570 1.00 96.25 115 ASN A CA 1
ATOM 895 C C . ASN A 1 115 ? -20.408 -3.226 13.151 1.00 96.25 115 ASN A C 1
ATOM 897 O O . ASN A 1 115 ? -21.364 -2.992 13.897 1.00 96.25 115 ASN A O 1
ATOM 901 N N . VAL A 1 116 ? -19.497 -2.297 12.850 1.00 96.75 116 VAL A N 1
ATOM 902 C CA . VAL A 1 116 ? -19.570 -0.895 13.276 1.00 96.75 116 VAL A CA 1
ATOM 903 C C . VAL A 1 116 ? -19.637 -0.002 12.045 1.00 96.75 116 VAL A C 1
ATOM 905 O O . VAL A 1 116 ? -18.722 0.003 11.225 1.00 96.75 116 VAL A O 1
ATOM 908 N N . ASP A 1 117 ? -20.709 0.782 11.942 1.00 96.50 117 ASP A N 1
ATOM 909 C CA . ASP A 1 117 ? -20.805 1.845 10.946 1.00 96.50 117 ASP A CA 1
ATOM 910 C C . ASP A 1 117 ? -19.833 2.977 11.279 1.00 96.50 117 ASP A C 1
ATOM 912 O O . ASP A 1 117 ? -19.678 3.374 12.439 1.00 96.50 117 ASP A O 1
ATOM 916 N N . ALA A 1 118 ? -19.192 3.525 10.250 1.00 96.31 118 ALA A N 1
ATOM 917 C CA . ALA A 1 118 ? -18.196 4.571 10.401 1.00 96.31 118 ALA A CA 1
ATOM 918 C C . ALA A 1 118 ? -18.193 5.526 9.202 1.00 96.31 118 ALA A C 1
ATOM 920 O O . ALA A 1 118 ? -18.584 5.179 8.091 1.00 96.31 118 ALA A O 1
ATOM 921 N N . VAL A 1 119 ? -17.713 6.745 9.428 1.00 94.88 119 VAL A N 1
ATOM 922 C CA . VAL A 1 119 ? -17.523 7.774 8.406 1.00 94.88 119 VAL A CA 1
ATOM 923 C C . VAL A 1 119 ? -16.042 8.087 8.304 1.00 94.88 119 VAL A C 1
ATOM 925 O O . VAL A 1 119 ? -15.392 8.426 9.297 1.00 94.88 119 VAL A O 1
ATOM 928 N N . PHE A 1 120 ? -15.501 7.985 7.094 1.00 92.94 120 PHE A N 1
ATOM 929 C CA . PHE A 1 120 ? -14.108 8.319 6.838 1.00 92.94 120 PHE A CA 1
ATOM 930 C C . PHE A 1 120 ? -13.833 9.799 7.111 1.00 92.94 120 PHE A C 1
ATOM 932 O O . PHE A 1 120 ? -14.557 10.672 6.638 1.00 92.94 120 PHE A O 1
ATOM 939 N N . SER A 1 121 ? -12.773 10.069 7.871 1.00 88.88 121 SER A N 1
ATOM 940 C CA . SER A 1 121 ? -12.360 11.425 8.239 1.00 88.88 121 SER A CA 1
ATOM 941 C C . SER A 1 121 ? -11.105 11.850 7.478 1.00 88.88 121 SER A C 1
ATOM 943 O O . SER A 1 121 ? -11.065 12.931 6.897 1.00 88.88 121 SER A O 1
ATOM 945 N N . GLY A 1 122 ? -10.086 10.989 7.424 1.00 82.88 122 GLY A N 1
ATOM 946 C CA . GLY A 1 122 ? -8.848 11.307 6.717 1.00 82.88 122 GLY A CA 1
ATOM 947 C C . GLY A 1 122 ? -7.737 10.294 6.949 1.00 82.88 122 GLY A C 1
ATOM 948 O O . GLY A 1 122 ? -7.821 9.446 7.836 1.00 82.88 122 GLY A O 1
ATOM 949 N N . VAL A 1 123 ? -6.670 10.407 6.163 1.00 83.00 123 VAL A N 1
ATOM 950 C CA . VAL A 1 123 ? -5.427 9.670 6.405 1.00 83.00 123 VAL A CA 1
ATOM 951 C C . VAL A 1 123 ? -4.570 10.438 7.409 1.00 83.00 123 VAL A C 1
ATOM 953 O O . VAL A 1 123 ? -4.409 11.649 7.288 1.00 83.00 123 VAL A O 1
ATOM 956 N N . ILE A 1 124 ? -4.028 9.728 8.396 1.00 78.38 124 ILE A N 1
ATOM 957 C CA . ILE A 1 124 ? -3.201 10.291 9.469 1.00 78.38 124 ILE A CA 1
ATOM 958 C C . ILE A 1 124 ? -1.712 10.068 9.184 1.00 78.38 124 ILE A C 1
ATOM 960 O O . ILE A 1 124 ? -0.909 10.981 9.351 1.00 78.38 124 ILE A O 1
ATOM 964 N N . ALA A 1 125 ? -1.335 8.848 8.796 1.00 74.94 125 ALA A N 1
ATOM 965 C CA . ALA A 1 125 ? 0.061 8.453 8.639 1.00 74.94 125 ALA A CA 1
ATOM 966 C C . ALA A 1 125 ? 0.203 7.249 7.703 1.00 74.94 125 ALA A C 1
ATOM 968 O O . ALA A 1 125 ? -0.754 6.512 7.464 1.00 74.94 125 ALA A O 1
ATOM 969 N N . PHE A 1 126 ? 1.427 7.018 7.235 1.00 80.81 126 PHE A N 1
ATOM 970 C CA . PHE A 1 126 ? 1.787 5.841 6.450 1.00 80.81 126 PHE A CA 1
ATOM 971 C C . PHE A 1 126 ? 3.020 5.182 7.057 1.00 80.81 126 PHE A C 1
ATOM 973 O O . PHE A 1 126 ? 3.919 5.858 7.553 1.00 80.81 126 PHE A O 1
ATOM 980 N N . ARG A 1 127 ? 3.099 3.859 6.974 1.00 78.06 127 ARG A N 1
ATOM 981 C CA . ARG A 1 127 ? 4.301 3.096 7.299 1.00 78.06 127 ARG A CA 1
ATOM 982 C C . ARG A 1 127 ? 4.709 2.288 6.082 1.00 78.06 127 ARG A C 1
ATOM 984 O O . ARG A 1 127 ? 3.890 1.534 5.567 1.00 78.06 127 ARG A O 1
ATOM 991 N N . GLN A 1 128 ? 5.979 2.375 5.705 1.00 78.69 128 GLN A N 1
ATOM 992 C CA . GLN A 1 128 ? 6.603 1.454 4.765 1.00 78.69 128 GLN A CA 1
ATOM 993 C C . GLN A 1 128 ? 7.582 0.548 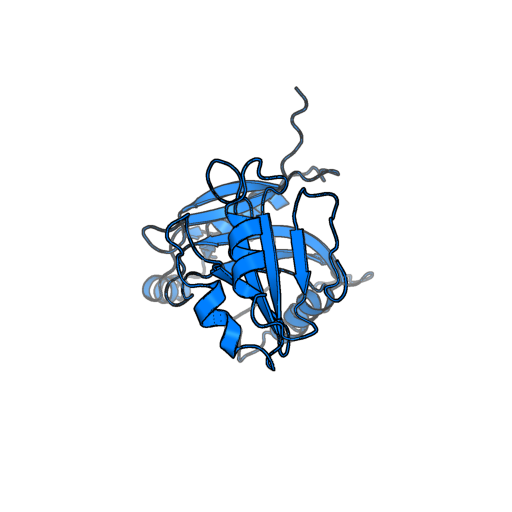5.509 1.00 78.69 128 GLN A C 1
ATOM 995 O O . GLN A 1 128 ? 8.527 1.023 6.135 1.00 78.69 128 GLN A O 1
ATOM 1000 N N . GLN A 1 129 ? 7.368 -0.763 5.453 1.00 71.19 129 GLN A N 1
ATOM 1001 C CA . GLN A 1 129 ? 8.317 -1.747 5.960 1.00 71.19 129 GLN A CA 1
ATOM 1002 C C . GLN A 1 129 ? 9.120 -2.346 4.814 1.00 71.19 129 GLN A C 1
ATOM 1004 O O . GLN A 1 129 ? 8.567 -2.810 3.817 1.00 71.19 129 GLN A O 1
ATOM 1009 N N . HIS A 1 130 ? 10.435 -2.393 5.001 1.00 69.81 130 HIS A N 1
ATOM 1010 C CA . HIS A 1 130 ? 11.366 -2.952 4.030 1.00 69.81 130 HIS A CA 1
ATOM 1011 C C . HIS A 1 130 ? 11.774 -4.372 4.423 1.00 69.81 130 HIS A C 1
ATOM 1013 O O . HIS A 1 130 ? 11.800 -4.722 5.605 1.00 69.81 130 HIS A O 1
ATOM 1019 N N . ARG A 1 131 ? 12.124 -5.191 3.421 1.00 63.19 131 ARG A N 1
ATOM 1020 C CA . ARG A 1 131 ? 12.685 -6.545 3.601 1.00 63.19 131 ARG A CA 1
ATOM 1021 C C . ARG A 1 131 ? 11.812 -7.468 4.469 1.00 63.19 131 ARG A C 1
ATOM 1023 O O . ARG A 1 131 ? 12.314 -8.175 5.345 1.00 63.19 131 ARG A O 1
ATOM 1030 N N . HIS A 1 132 ? 10.496 -7.476 4.238 1.00 61.97 132 HIS A N 1
ATOM 1031 C CA . HIS A 1 132 ? 9.617 -8.474 4.849 1.00 61.97 132 HIS A CA 1
ATOM 1032 C C . HIS A 1 132 ? 9.905 -9.870 4.234 1.00 61.97 132 HIS A C 1
ATOM 1034 O O . HIS A 1 132 ? 9.967 -9.999 3.010 1.00 61.97 132 HIS A O 1
ATOM 1040 N N . PRO A 1 133 ? 10.100 -10.937 5.033 1.00 54.81 133 PRO A N 1
ATOM 1041 C CA . PRO A 1 133 ? 10.308 -12.293 4.540 1.00 54.81 133 PRO A CA 1
ATOM 1042 C C . PRO A 1 133 ? 9.128 -12.724 3.693 1.00 54.81 133 PRO A C 1
ATOM 1044 O O . PRO A 1 133 ? 7.988 -12.394 4.012 1.00 54.81 133 PRO A O 1
ATOM 1047 N N . ASN A 1 134 ? 9.397 -13.473 2.631 1.00 57.56 134 ASN A N 1
ATOM 1048 C CA . ASN A 1 134 ? 8.376 -13.964 1.703 1.00 57.56 134 ASN A CA 1
ATOM 1049 C C . ASN A 1 134 ? 7.613 -12.857 0.949 1.00 57.56 134 ASN A C 1
ATOM 1051 O O . ASN A 1 134 ? 6.673 -13.165 0.226 1.00 57.56 134 ASN A O 1
ATOM 1055 N N . ALA A 1 135 ? 8.035 -11.591 1.055 1.00 57.25 135 ALA A N 1
ATOM 1056 C CA . ALA A 1 135 ? 7.463 -10.490 0.285 1.00 57.25 135 ALA A CA 1
ATOM 1057 C C . ALA A 1 135 ? 8.176 -10.258 -1.059 1.00 57.25 135 ALA A C 1
ATOM 1059 O O . ALA A 1 135 ? 7.896 -9.268 -1.714 1.00 57.25 135 ALA A O 1
ATOM 1060 N N . PHE A 1 136 ? 9.090 -11.143 -1.489 1.00 58.91 136 PHE A N 1
ATOM 1061 C CA . PHE A 1 136 ? 9.769 -11.078 -2.799 1.00 58.91 136 PHE A CA 1
ATOM 1062 C C . PHE A 1 136 ? 10.341 -9.687 -3.141 1.00 58.91 136 PHE A C 1
ATOM 1064 O O . PHE A 1 136 ? 10.090 -9.155 -4.221 1.00 58.91 136 PHE A O 1
ATOM 1071 N N . ASP A 1 137 ? 11.075 -9.094 -2.193 1.00 63.25 137 ASP A N 1
ATOM 1072 C CA . ASP A 1 137 ? 11.661 -7.746 -2.306 1.00 63.25 137 ASP A CA 1
ATOM 1073 C C . ASP A 1 137 ? 10.629 -6.609 -2.483 1.00 63.25 137 ASP A C 1
ATOM 1075 O O . ASP A 1 137 ? 10.927 -5.520 -2.970 1.00 63.25 137 ASP A O 1
ATOM 1079 N N . ARG A 1 138 ? 9.379 -6.851 -2.070 1.00 61.94 138 ARG A N 1
ATOM 1080 C CA . ARG A 1 138 ? 8.333 -5.830 -1.955 1.00 61.94 138 ARG A CA 1
ATOM 1081 C C . ARG A 1 138 ? 8.314 -5.239 -0.552 1.00 61.94 138 ARG A C 1
ATOM 1083 O O . ARG A 1 138 ? 8.641 -5.902 0.436 1.00 61.94 138 ARG A O 1
ATOM 1090 N N . SER A 1 139 ? 7.924 -3.972 -0.483 1.00 68.88 139 SER A N 1
ATOM 1091 C CA . SER A 1 139 ? 7.686 -3.291 0.781 1.00 68.88 139 SER A CA 1
ATOM 1092 C C . SER A 1 139 ? 6.246 -3.530 1.210 1.00 68.88 139 SER A C 1
ATOM 1094 O O . SER A 1 139 ? 5.342 -3.604 0.384 1.00 68.88 139 SER A O 1
ATOM 1096 N N . ASP A 1 140 ? 6.028 -3.616 2.513 1.00 71.06 140 ASP A N 1
ATOM 1097 C CA . ASP A 1 140 ? 4.683 -3.625 3.074 1.00 71.06 140 ASP A CA 1
ATOM 1098 C C . ASP A 1 140 ? 4.274 -2.188 3.426 1.00 71.06 140 ASP A C 1
ATOM 1100 O O . ASP A 1 140 ? 5.076 -1.434 3.986 1.00 71.06 140 ASP A O 1
ATOM 1104 N N . LEU A 1 141 ? 3.052 -1.795 3.072 1.00 76.81 141 LEU A N 1
ATOM 1105 C CA . LEU A 1 141 ? 2.527 -0.444 3.257 1.00 76.81 141 LEU A CA 1
ATOM 1106 C C . LEU A 1 141 ? 1.298 -0.499 4.157 1.00 76.81 141 LEU A C 1
ATOM 1108 O O . LEU A 1 141 ? 0.294 -1.112 3.816 1.00 76.81 141 LEU A O 1
ATOM 1112 N N . LEU A 1 142 ? 1.365 0.193 5.291 1.00 78.94 142 LEU A N 1
ATOM 1113 C CA . LEU A 1 142 ? 0.226 0.378 6.186 1.00 78.94 142 LEU A CA 1
ATOM 1114 C C . LEU A 1 142 ? -0.207 1.837 6.147 1.00 78.94 142 LEU A C 1
ATOM 1116 O O . LEU A 1 142 ? 0.630 2.730 6.280 1.00 78.94 142 LEU A O 1
ATOM 1120 N N . VAL A 1 143 ? -1.510 2.073 5.997 1.00 84.00 143 VAL A N 1
ATOM 1121 C CA . VAL A 1 143 ? -2.084 3.418 6.061 1.00 84.00 143 VAL A CA 1
ATOM 1122 C C . VAL A 1 143 ? -2.964 3.550 7.280 1.00 84.00 143 VAL A C 1
ATOM 1124 O O . VAL A 1 143 ? -3.963 2.850 7.424 1.00 84.00 143 VAL A O 1
ATOM 1127 N N . LEU A 1 144 ? -2.606 4.487 8.144 1.00 84.56 144 LEU A N 1
ATOM 1128 C CA . LEU A 1 144 ? -3.409 4.829 9.296 1.00 84.56 144 LEU A CA 1
ATOM 1129 C C . LEU A 1 144 ? -4.492 5.820 8.881 1.00 84.56 144 LEU A C 1
ATOM 1131 O O . LEU A 1 144 ? -4.192 6.942 8.473 1.00 84.56 144 LEU A O 1
ATOM 1135 N N . CYS A 1 145 ? -5.747 5.423 9.042 1.00 87.44 145 CYS A N 1
ATOM 1136 C CA . CYS A 1 145 ? -6.903 6.251 8.730 1.00 87.44 145 CYS A CA 1
ATOM 1137 C C . CYS A 1 145 ? -7.678 6.601 10.001 1.00 87.44 145 CYS A C 1
ATOM 1139 O O . CYS A 1 145 ? -7.841 5.769 10.891 1.00 87.44 145 CYS A O 1
ATOM 1141 N N . ARG A 1 146 ? -8.189 7.831 10.067 1.00 88.25 146 ARG A N 1
ATOM 1142 C CA . ARG A 1 146 ? -9.156 8.258 11.074 1.00 88.25 146 ARG A CA 1
ATOM 1143 C C . ARG A 1 146 ? -10.561 8.008 10.551 1.00 88.25 146 ARG A C 1
ATOM 1145 O O . ARG A 1 146 ? -10.911 8.465 9.461 1.00 88.25 146 ARG A O 1
ATOM 1152 N N . LEU A 1 147 ? -11.377 7.372 11.378 1.00 92.75 147 LEU A N 1
ATOM 1153 C CA . LEU A 1 147 ? -12.812 7.241 11.180 1.00 92.75 147 LEU A CA 1
ATOM 1154 C C . LEU A 1 147 ? -13.546 7.926 12.336 1.00 92.75 147 LEU A C 1
ATOM 1156 O O . LEU A 1 147 ? -13.021 8.017 13.445 1.00 92.75 147 LEU A O 1
ATOM 1160 N N . ASN A 1 148 ? -14.754 8.403 12.068 1.00 93.50 148 ASN A N 1
ATOM 1161 C CA . ASN A 1 148 ? -15.682 8.902 13.075 1.00 93.50 148 ASN A CA 1
ATOM 1162 C C . ASN A 1 148 ? -16.920 8.003 13.105 1.00 93.50 148 ASN A C 1
ATOM 1164 O O . ASN A 1 148 ? -17.281 7.416 12.086 1.00 93.50 148 ASN A O 1
ATOM 1168 N N . LEU A 1 149 ? -17.607 7.936 14.243 1.00 95.75 149 LEU A N 1
ATOM 1169 C CA . LEU A 1 149 ? -18.950 7.361 14.273 1.00 95.75 149 LEU A CA 1
ATOM 1170 C C . LEU A 1 149 ? -19.911 8.225 13.434 1.00 95.75 149 LEU A C 1
ATOM 1172 O O . LEU A 1 149 ? -19.679 9.435 13.299 1.00 95.75 149 LEU A O 1
ATOM 1176 N N . PRO A 1 150 ? -20.983 7.641 12.872 1.00 95.88 150 PRO A N 1
ATOM 1177 C CA . PRO A 1 150 ? -21.981 8.391 12.127 1.00 95.88 150 PRO A CA 1
ATOM 1178 C C . PRO A 1 150 ? -22.530 9.576 12.941 1.00 95.88 150 PRO A C 1
ATOM 1180 O O . PRO A 1 150 ? -22.729 9.444 14.156 1.00 95.88 150 PRO A O 1
ATOM 1183 N N . PRO A 1 151 ? -22.795 10.734 12.306 1.00 94.38 151 PRO A N 1
ATOM 1184 C CA . PRO A 1 151 ? -23.378 11.883 12.988 1.00 94.38 151 PRO A CA 1
ATOM 1185 C C . PRO A 1 151 ? -24.662 11.508 13.736 1.00 94.38 151 PRO A C 1
ATOM 1187 O O . PRO A 1 151 ? -25.523 10.822 13.193 1.00 94.38 151 PRO A O 1
ATOM 1190 N N . GLY A 1 152 ? -24.794 11.973 14.980 1.00 92.12 152 GLY A N 1
ATOM 1191 C CA . GLY A 1 152 ? -25.946 11.656 15.831 1.00 92.12 152 GLY A CA 1
ATOM 1192 C C . GLY A 1 152 ? -25.823 10.352 16.625 1.00 92.12 152 GLY A C 1
ATOM 1193 O O . GLY A 1 152 ? -26.753 10.010 17.349 1.00 92.12 152 GLY A O 1
ATOM 1194 N N . THR A 1 153 ? -24.691 9.646 16.545 1.00 93.19 153 THR A N 1
ATOM 1195 C CA . THR A 1 153 ? 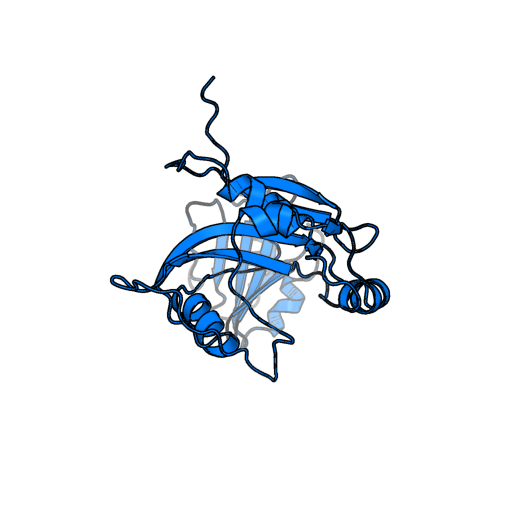-24.394 8.531 17.457 1.00 93.19 153 THR A CA 1
ATOM 1196 C C . THR A 1 153 ? -24.185 9.064 18.877 1.00 93.19 153 THR A C 1
ATOM 1198 O O . THR A 1 153 ? -23.300 9.888 19.100 1.00 93.19 153 THR A O 1
ATOM 1201 N N . ILE A 1 154 ? -25.014 8.613 19.822 1.00 91.31 154 ILE A N 1
ATOM 1202 C CA . ILE A 1 154 ? -24.980 9.047 21.232 1.00 91.31 154 ILE A CA 1
ATOM 1203 C C . ILE A 1 154 ? -24.186 8.046 22.075 1.00 91.31 154 ILE A C 1
ATOM 1205 O O . ILE A 1 154 ? -23.304 8.438 22.834 1.00 91.31 154 ILE A O 1
ATOM 1209 N N . ASP A 1 155 ? -24.469 6.757 21.887 1.00 94.25 155 ASP A N 1
ATOM 1210 C CA . ASP A 1 155 ? -23.827 5.657 22.600 1.00 94.25 155 ASP A CA 1
ATOM 1211 C C . ASP A 1 155 ? -22.871 4.889 21.686 1.00 94.25 155 ASP A C 1
ATOM 1213 O O . ASP A 1 155 ? -23.075 4.801 20.472 1.00 94.25 155 ASP A O 1
ATOM 1217 N N . LEU A 1 156 ? -21.840 4.281 22.276 1.00 94.00 156 LEU A N 1
ATOM 1218 C CA . LEU A 1 156 ? -20.929 3.414 21.533 1.00 94.00 156 LEU A CA 1
ATOM 1219 C C . LEU A 1 156 ? -21.691 2.199 20.976 1.00 94.00 156 LEU A C 1
ATOM 1221 O O . LEU A 1 156 ? -22.355 1.489 21.739 1.00 94.00 156 LEU A O 1
ATOM 1225 N N . PRO A 1 157 ? -21.587 1.912 19.666 1.00 94.81 157 PRO A N 1
ATOM 1226 C CA . PRO A 1 157 ? -22.295 0.788 19.079 1.00 94.81 157 PRO A CA 1
ATOM 1227 C C . PRO A 1 157 ? -21.718 -0.533 19.591 1.00 94.81 157 PRO A C 1
ATOM 1229 O O . PRO A 1 157 ? -20.521 -0.664 19.865 1.00 94.81 157 PRO A O 1
ATOM 1232 N N . LYS A 1 158 ? -22.575 -1.548 19.708 1.00 95.06 158 LYS A N 1
ATOM 1233 C CA . LYS A 1 158 ? -22.146 -2.884 20.124 1.00 95.06 158 LYS A CA 1
ATOM 1234 C C . LYS A 1 158 ? -21.286 -3.523 19.031 1.00 95.06 158 LYS A C 1
ATOM 1236 O O . LYS A 1 158 ? -21.797 -3.818 17.955 1.00 95.06 158 LYS A O 1
ATOM 1241 N N . ILE A 1 159 ? -20.034 -3.824 19.361 1.00 96.31 159 ILE A N 1
ATOM 1242 C CA . ILE A 1 159 ? -19.119 -4.555 18.481 1.00 96.31 159 ILE A CA 1
ATOM 1243 C C . ILE A 1 159 ? -19.571 -6.016 18.357 1.00 96.31 159 ILE A C 1
ATOM 1245 O O . ILE A 1 159 ? -19.958 -6.651 19.345 1.00 96.31 159 ILE A O 1
ATOM 1249 N N . ARG A 1 160 ? -19.531 -6.551 17.135 1.00 94.94 160 ARG A N 1
ATOM 1250 C CA . ARG A 1 160 ? -19.729 -7.977 16.845 1.00 94.94 160 ARG A CA 1
ATOM 1251 C C . ARG A 1 160 ? -18.567 -8.454 15.967 1.00 94.94 160 ARG A C 1
ATOM 1253 O O . ARG A 1 160 ? -18.643 -8.266 14.756 1.00 94.94 160 ARG A O 1
ATOM 1260 N N . PRO A 1 161 ? -17.506 -9.036 16.555 1.00 94.56 161 PRO A N 1
ATOM 1261 C CA . PRO A 1 161 ? -16.319 -9.407 15.798 1.00 94.56 161 PRO A CA 1
ATOM 1262 C C . PRO A 1 161 ? -16.597 -10.555 14.822 1.00 94.56 161 PRO A C 1
ATOM 1264 O O . PRO A 1 161 ? -17.284 -11.531 15.164 1.00 94.56 161 PRO A O 1
ATOM 1267 N N . CYS A 1 162 ? -16.015 -10.463 13.629 1.00 93.31 162 CYS A N 1
ATOM 1268 C CA . CYS A 1 162 ? -16.004 -11.521 12.632 1.00 93.31 162 CYS A CA 1
ATOM 1269 C C . CYS A 1 162 ? -15.252 -12.737 13.180 1.00 93.31 162 CYS A C 1
ATOM 1271 O O . CYS A 1 162 ? -14.036 -12.720 13.337 1.00 93.31 162 CYS A O 1
ATOM 1273 N N . GLN A 1 163 ? -15.978 -13.833 13.410 1.00 92.75 163 GLN A N 1
ATOM 1274 C CA . GLN A 1 163 ? -15.442 -15.057 14.024 1.00 92.75 163 GLN A CA 1
ATOM 1275 C C . GLN A 1 163 ? -14.411 -15.803 13.159 1.00 92.75 163 GLN A C 1
ATOM 1277 O O . GLN A 1 163 ? -13.828 -16.785 13.610 1.00 92.75 163 GLN A O 1
ATOM 1282 N N . LYS A 1 164 ? -14.235 -15.400 11.895 1.00 90.75 164 LYS A N 1
ATOM 1283 C CA . LYS A 1 164 ? -13.258 -16.007 10.981 1.00 90.75 164 LYS A CA 1
ATOM 1284 C C . LYS A 1 164 ? -11.911 -15.292 10.999 1.00 90.75 164 LYS A C 1
ATOM 1286 O O . LYS A 1 164 ? -10.901 -15.934 10.738 1.00 90.75 164 LYS A O 1
ATOM 1291 N N . GLU A 1 165 ? -11.917 -13.991 11.267 1.00 88.00 165 GLU A N 1
ATOM 1292 C CA . GLU A 1 165 ? -10.761 -13.113 11.056 1.00 88.00 165 GLU A CA 1
ATOM 1293 C C . GLU A 1 165 ? -10.248 -12.522 12.368 1.00 88.00 165 GLU A C 1
ATOM 1295 O O . GLU A 1 165 ? -9.039 -12.415 12.560 1.00 88.00 165 GLU A O 1
ATOM 1300 N N . LEU A 1 166 ? -11.150 -12.224 13.309 1.00 86.56 166 LEU A N 1
ATOM 1301 C CA . LEU A 1 166 ? -10.807 -11.652 14.602 1.00 86.56 166 LEU A CA 1
ATOM 1302 C C . LEU A 1 166 ? -10.946 -12.672 15.729 1.00 86.56 166 LEU A C 1
ATOM 1304 O O . LEU A 1 166 ? -11.930 -13.406 15.822 1.00 86.56 166 LEU A O 1
ATOM 1308 N N . SER A 1 167 ? -9.977 -12.653 16.643 1.00 86.19 167 SER A N 1
ATOM 1309 C CA . SER A 1 167 ? -10.060 -13.394 17.902 1.00 86.19 167 SER A CA 1
ATOM 1310 C C . SER A 1 167 ? -10.921 -12.682 18.948 1.00 86.19 167 SER A C 1
ATOM 1312 O O . SER A 1 167 ? -11.594 -13.349 19.728 1.00 86.19 167 SER A O 1
ATOM 1314 N N . ASP A 1 168 ? -10.881 -11.345 18.991 1.00 87.50 168 ASP A N 1
ATOM 1315 C CA . ASP A 1 168 ? -11.648 -10.507 19.920 1.00 87.50 168 ASP A CA 1
ATOM 1316 C C . ASP A 1 168 ? -11.702 -9.051 19.418 1.00 87.50 168 ASP A C 1
ATOM 1318 O O . ASP A 1 168 ? -10.871 -8.645 18.603 1.00 87.50 168 ASP A O 1
ATOM 1322 N N . ALA A 1 169 ? -12.658 -8.262 19.911 1.00 90.19 169 ALA A N 1
ATOM 1323 C CA . ALA A 1 169 ? -12.747 -6.828 19.650 1.00 90.19 169 ALA A CA 1
ATOM 1324 C C . ALA A 1 169 ? -13.510 -6.097 20.765 1.00 90.19 169 ALA A C 1
ATOM 1326 O O . ALA A 1 169 ? -14.599 -6.504 21.176 1.00 90.19 169 ALA A O 1
ATOM 1327 N N . LYS A 1 170 ? -12.967 -4.961 21.220 1.00 90.88 170 LYS A N 1
ATOM 1328 C CA . LYS A 1 170 ? -13.592 -4.110 22.239 1.00 90.88 170 LYS A CA 1
ATOM 1329 C C . LYS A 1 170 ? -13.297 -2.632 22.004 1.00 90.88 170 LYS A C 1
ATOM 1331 O O . LYS A 1 170 ? -12.254 -2.275 21.460 1.00 90.88 170 LYS A O 1
ATOM 1336 N N . TRP A 1 171 ? -14.198 -1.774 22.477 1.00 92.81 171 TRP A N 1
ATOM 1337 C CA . TRP A 1 171 ? -13.910 -0.350 22.614 1.00 92.81 171 TRP A CA 1
ATOM 1338 C C . TRP A 1 171 ? -12.886 -0.144 23.729 1.00 92.81 171 TRP A C 1
ATOM 1340 O O . TRP A 1 171 ? -12.971 -0.789 24.773 1.00 92.81 171 TRP A O 1
ATOM 1350 N N . MET A 1 172 ? -11.933 0.756 23.500 1.00 90.12 172 MET A N 1
ATOM 1351 C CA . MET A 1 172 ? -10.920 1.143 24.479 1.00 90.12 172 MET A CA 1
ATOM 1352 C C . MET A 1 172 ? -10.694 2.645 24.418 1.00 90.12 172 MET A C 1
ATOM 1354 O O . MET A 1 172 ? -10.764 3.264 23.354 1.00 90.12 172 MET A O 1
ATOM 1358 N N . THR A 1 173 ? -10.396 3.226 25.567 1.00 88.25 173 THR A N 1
ATOM 1359 C CA . THR A 1 173 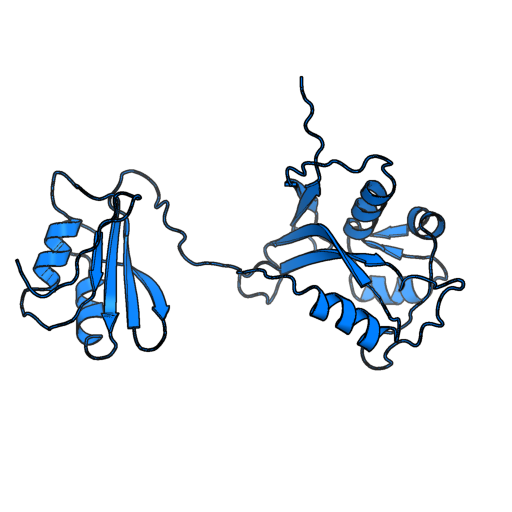? -9.979 4.616 25.694 1.00 88.25 173 THR A CA 1
ATOM 1360 C C . THR A 1 173 ? -8.511 4.782 25.302 1.00 88.25 173 THR A C 1
ATOM 1362 O O . THR A 1 173 ? -7.708 3.848 25.358 1.00 88.25 173 THR A O 1
ATOM 1365 N N . LEU A 1 174 ? -8.125 6.012 24.954 1.00 84.12 174 LEU A N 1
ATOM 1366 C CA . LEU A 1 174 ? -6.715 6.335 24.724 1.00 84.12 174 LEU A CA 1
ATOM 1367 C C . LEU A 1 174 ? -5.866 6.171 25.996 1.00 84.12 174 LEU A C 1
ATOM 1369 O O . LEU A 1 174 ? -4.685 5.862 25.884 1.00 84.12 174 LEU A O 1
ATOM 1373 N N . SER A 1 175 ? -6.448 6.343 27.191 1.00 86.31 175 SER A N 1
ATOM 1374 C CA . SER A 1 175 ? -5.734 6.138 28.462 1.00 86.31 175 SER A CA 1
ATOM 1375 C C . SER A 1 175 ? -5.352 4.673 28.653 1.00 86.31 175 SER A C 1
ATOM 1377 O O . SER A 1 175 ? -4.181 4.377 28.868 1.00 86.31 175 SER A O 1
ATOM 1379 N N . GLU A 1 176 ? -6.306 3.754 28.470 1.00 86.69 176 GLU A N 1
ATOM 1380 C CA . GLU A 1 176 ? -6.052 2.307 28.560 1.00 86.69 176 GLU A CA 1
ATOM 1381 C C . GLU A 1 176 ? -4.977 1.862 27.560 1.00 86.69 176 GLU A C 1
ATOM 1383 O O . GLU A 1 176 ? -4.099 1.066 27.883 1.00 86.69 176 GLU A O 1
ATOM 1388 N N . LEU A 1 177 ? -5.012 2.413 26.344 1.00 84.94 177 LEU A N 1
ATOM 1389 C CA . LEU A 1 177 ? -4.003 2.151 25.319 1.00 84.94 177 LEU A CA 1
ATOM 1390 C C . LEU A 1 177 ? -2.628 2.741 25.656 1.00 84.94 177 LEU A C 1
ATOM 1392 O O . LEU A 1 177 ? -1.607 2.161 25.291 1.00 84.94 177 LEU A O 1
ATOM 1396 N N . ASN A 1 178 ? -2.577 3.878 26.347 1.00 85.38 178 ASN A N 1
ATOM 1397 C CA . ASN A 1 178 ? -1.322 4.503 26.759 1.00 85.38 178 ASN A CA 1
ATOM 1398 C C . ASN A 1 178 ? -0.610 3.740 27.880 1.00 85.38 178 ASN A C 1
ATOM 1400 O O . ASN A 1 178 ? 0.618 3.819 27.959 1.00 85.38 178 ASN A O 1
ATOM 1404 N N . GLU A 1 179 ? -1.364 3.005 28.695 1.00 87.50 179 GLU A N 1
ATOM 1405 C CA . GLU A 1 179 ? -0.876 2.140 29.776 1.00 87.50 179 GLU A CA 1
ATOM 1406 C C . GLU A 1 179 ? -0.510 0.724 29.296 1.00 87.50 179 GLU A C 1
ATOM 1408 O O . GLU A 1 179 ? 0.013 -0.084 30.066 1.00 87.50 179 GLU A O 1
ATOM 1413 N N . ALA A 1 180 ? -0.757 0.411 28.021 1.00 87.69 180 ALA A N 1
ATOM 1414 C CA . ALA A 1 180 ? -0.462 -0.893 27.449 1.00 87.69 180 ALA A CA 1
ATOM 1415 C C . ALA A 1 180 ? 1.045 -1.198 27.429 1.00 87.69 180 ALA A C 1
ATOM 1417 O O . ALA A 1 180 ? 1.894 -0.342 27.168 1.00 87.69 180 ALA A O 1
ATOM 1418 N N . GLN A 1 181 ? 1.378 -2.471 27.627 1.00 85.56 181 GLN A N 1
ATOM 1419 C CA . GLN A 1 181 ? 2.748 -2.963 27.549 1.00 85.56 181 GLN A CA 1
ATOM 1420 C C . GLN A 1 181 ? 3.217 -2.964 26.090 1.00 85.56 181 GLN A C 1
ATOM 1422 O O . GLN A 1 181 ? 2.609 -3.605 25.227 1.00 85.56 181 GLN A O 1
ATOM 1427 N N . VAL A 1 182 ? 4.313 -2.257 25.812 1.00 83.38 182 VAL A N 1
ATOM 1428 C CA . VAL A 1 182 ? 4.826 -2.070 24.450 1.00 83.38 182 VAL A CA 1
ATOM 1429 C C . VAL A 1 182 ? 5.853 -3.140 24.114 1.00 83.38 182 VAL A C 1
ATOM 1431 O O . VAL A 1 182 ? 6.885 -3.258 24.772 1.00 83.38 182 VAL A O 1
ATOM 1434 N N . HIS A 1 183 ? 5.606 -3.864 23.029 1.00 79.81 183 HIS A N 1
ATOM 1435 C CA . HIS A 1 183 ? 6.490 -4.910 22.535 1.00 79.81 183 HIS A CA 1
ATOM 1436 C C . HIS A 1 183 ? 7.117 -4.495 21.216 1.00 79.81 183 HIS A C 1
ATOM 1438 O O . HIS A 1 183 ? 6.434 -4.159 20.243 1.00 79.81 183 HIS A O 1
ATOM 1444 N N . SER A 1 184 ? 8.448 -4.516 21.197 1.00 67.50 184 SER A N 1
ATOM 1445 C CA . SER A 1 184 ? 9.228 -4.202 20.010 1.00 67.50 184 SER A CA 1
ATOM 1446 C C . SER A 1 184 ? 9.359 -5.366 19.059 1.00 67.50 184 SER A C 1
ATOM 1448 O O . SER A 1 184 ? 9.820 -5.079 17.973 1.00 67.50 184 SER A O 1
ATOM 1450 N N . VAL A 1 185 ? 8.969 -6.596 19.443 1.00 59.09 185 VAL A N 1
ATOM 1451 C CA . VAL A 1 185 ? 8.969 -7.854 18.669 1.00 59.09 185 VAL A CA 1
ATOM 1452 C C . VAL A 1 185 ? 7.776 -8.716 19.104 1.00 59.09 185 VAL A C 1
ATOM 1454 O O . VAL A 1 185 ? 7.620 -8.978 20.294 1.00 59.09 185 VAL A O 1
ATOM 1457 N N . LEU A 1 186 ? 6.953 -9.187 18.161 1.00 60.25 186 LEU A N 1
ATOM 1458 C CA . LEU A 1 186 ? 5.893 -10.171 18.415 1.00 60.25 186 LEU A CA 1
ATOM 1459 C C . LEU A 1 186 ? 6.187 -11.414 17.572 1.00 60.25 186 LEU A C 1
ATOM 1461 O O . LEU A 1 186 ? 6.160 -11.354 16.346 1.00 60.25 186 LEU A O 1
ATOM 1465 N N . ASP A 1 187 ? 6.501 -12.522 18.236 1.00 62.47 187 ASP A N 1
ATOM 1466 C CA . ASP A 1 187 ? 6.612 -13.847 17.624 1.00 62.47 187 ASP A CA 1
ATOM 1467 C C . ASP A 1 187 ? 5.492 -14.756 18.155 1.00 62.47 187 ASP A C 1
ATOM 1469 O O . ASP A 1 187 ? 4.846 -14.429 19.152 1.00 62.47 187 ASP A O 1
ATOM 1473 N N . ASP A 1 188 ? 5.246 -15.897 17.507 1.00 57.16 188 ASP A N 1
ATOM 1474 C CA . ASP A 1 188 ? 4.166 -16.821 17.890 1.00 57.16 188 ASP A CA 1
ATOM 1475 C C . ASP A 1 188 ? 4.259 -17.300 19.347 1.00 57.16 188 ASP A C 1
ATOM 1477 O O . ASP A 1 188 ? 3.239 -17.553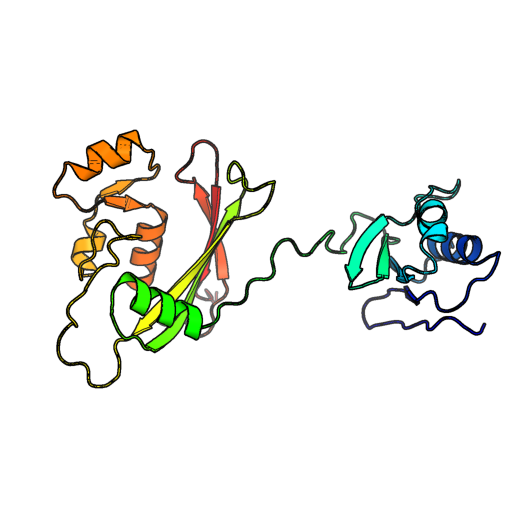 19.996 1.00 57.16 188 ASP A O 1
ATOM 1481 N N . HIS A 1 189 ? 5.474 -17.430 19.884 1.00 59.75 189 HIS A N 1
ATOM 1482 C CA . HIS A 1 189 ? 5.683 -17.847 21.265 1.00 59.75 189 HIS A CA 1
ATOM 1483 C C . HIS A 1 189 ? 5.304 -16.721 22.238 1.00 59.75 189 HIS A C 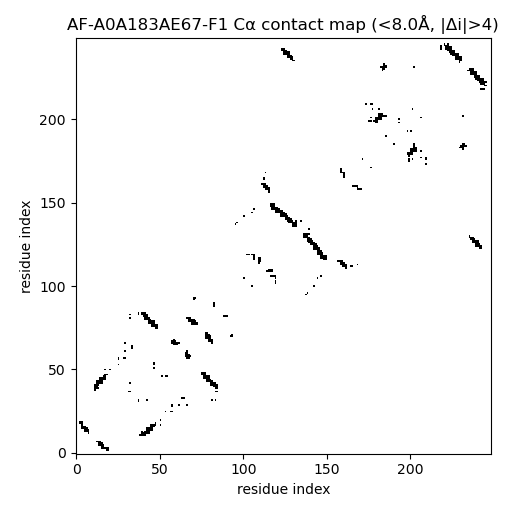1
ATOM 1485 O O . HIS A 1 189 ? 4.626 -16.964 23.241 1.00 59.75 189 HIS A O 1
ATOM 1491 N N . ASN A 1 190 ? 5.678 -15.482 21.917 1.00 66.12 190 ASN A N 1
ATOM 1492 C CA . ASN A 1 190 ? 5.261 -14.287 22.634 1.00 66.12 190 ASN A CA 1
ATOM 1493 C C . ASN A 1 190 ? 3.743 -14.155 22.560 1.00 66.12 190 ASN A C 1
ATOM 1495 O O . ASN A 1 190 ? 3.121 -14.037 23.604 1.00 66.12 190 ASN A O 1
ATOM 1499 N N . LEU A 1 191 ? 3.121 -14.296 21.387 1.00 65.81 191 LEU A N 1
ATOM 1500 C CA . LEU A 1 191 ? 1.665 -14.202 21.233 1.00 65.81 191 LEU A CA 1
ATOM 1501 C C . LEU A 1 191 ? 0.914 -15.182 22.145 1.00 65.81 191 LEU A C 1
ATOM 1503 O O . LEU A 1 191 ? -0.014 -14.772 22.835 1.00 65.81 191 LEU A O 1
ATOM 1507 N N . ARG A 1 192 ? 1.347 -16.448 22.233 1.00 65.31 192 ARG A N 1
ATOM 1508 C CA . ARG A 1 192 ? 0.726 -17.439 23.136 1.00 65.31 192 ARG A CA 1
ATOM 1509 C C . ARG A 1 192 ? 0.876 -17.084 24.612 1.00 65.31 192 ARG A C 1
ATOM 1511 O O . ARG A 1 192 ? -0.047 -17.302 25.390 1.00 65.31 192 ARG A O 1
ATOM 1518 N N . ARG A 1 193 ? 2.036 -16.554 25.008 1.00 66.94 193 ARG A N 1
ATOM 1519 C CA . ARG A 1 193 ? 2.293 -16.132 26.390 1.00 66.94 193 ARG A CA 1
ATOM 1520 C C . ARG A 1 193 ? 1.518 -14.861 26.742 1.00 66.94 193 ARG A C 1
ATOM 1522 O O . ARG A 1 193 ? 0.943 -14.788 27.821 1.00 66.94 193 ARG A O 1
ATOM 1529 N N . LEU A 1 194 ? 1.480 -13.890 25.837 1.00 69.81 194 LEU A N 1
ATOM 1530 C CA . LEU A 1 194 ? 0.748 -12.634 25.994 1.00 69.81 194 LEU A CA 1
ATOM 1531 C C . LEU A 1 194 ? -0.766 -12.882 26.024 1.00 69.81 194 LEU A C 1
ATOM 1533 O O . LEU A 1 194 ? -1.452 -12.302 26.849 1.00 69.81 194 LEU A O 1
ATOM 1537 N N . ALA A 1 195 ? -1.281 -13.827 25.232 1.00 63.75 195 ALA A N 1
ATOM 1538 C CA . ALA A 1 195 ? -2.692 -14.223 25.274 1.00 63.75 195 ALA A CA 1
ATOM 1539 C C . ALA A 1 195 ? -3.135 -14.846 26.616 1.00 63.75 195 ALA A C 1
ATOM 1541 O O . ALA A 1 195 ? -4.327 -15.056 26.822 1.00 63.75 195 ALA A O 1
ATOM 1542 N N . SER A 1 196 ? -2.200 -15.170 27.520 1.00 64.69 196 SER A N 1
ATOM 1543 C CA . SER A 1 196 ? -2.510 -15.709 28.852 1.00 64.69 196 SER A CA 1
ATOM 1544 C C . SER A 1 196 ? -2.593 -14.647 29.956 1.00 64.69 196 SER A C 1
ATOM 1546 O O . SER A 1 196 ? -2.969 -14.974 31.082 1.00 64.69 196 SER A O 1
ATOM 1548 N N . THR A 1 197 ? -2.242 -13.391 29.662 1.00 71.12 197 THR A N 1
ATOM 1549 C CA . THR A 1 197 ? -2.347 -12.268 30.603 1.00 71.12 197 THR A CA 1
ATOM 1550 C C . THR A 1 197 ? -3.651 -11.499 30.357 1.00 71.12 197 THR A C 1
ATOM 1552 O O . THR A 1 197 ? -4.220 -11.535 29.269 1.00 71.12 197 THR A O 1
ATOM 1555 N N . ASN A 1 198 ? -4.124 -10.767 31.369 1.00 73.69 198 ASN A N 1
ATOM 1556 C CA . ASN A 1 198 ? -5.216 -9.796 31.208 1.00 73.69 198 ASN A CA 1
ATOM 1557 C C . ASN A 1 198 ? -4.703 -8.398 30.807 1.00 73.69 198 ASN A C 1
ATOM 1559 O O . ASN A 1 198 ? -5.472 -7.437 30.798 1.00 73.69 198 ASN A O 1
ATOM 1563 N N . GLU A 1 199 ? -3.405 -8.259 30.532 1.00 81.56 199 GLU A N 1
ATOM 1564 C CA . GLU A 1 199 ? -2.784 -6.980 30.194 1.00 81.56 199 GLU A CA 1
ATOM 1565 C C . GLU A 1 199 ? -2.952 -6.669 28.703 1.00 81.56 199 GLU A C 1
ATOM 1567 O O . GLU A 1 199 ? -2.938 -7.556 27.851 1.00 81.56 199 GLU A O 1
ATOM 1572 N N . ILE A 1 200 ? -3.095 -5.385 28.369 1.00 83.75 200 ILE A N 1
ATOM 1573 C CA . ILE A 1 200 ? -3.127 -4.951 26.972 1.00 83.75 200 ILE A CA 1
ATOM 1574 C C . ILE A 1 200 ? -1.686 -4.876 26.471 1.00 83.75 200 ILE A C 1
ATOM 1576 O O . ILE A 1 200 ? -0.837 -4.208 27.064 1.00 83.75 200 ILE A O 1
ATOM 1580 N N . HIS A 1 201 ? -1.422 -5.541 25.353 1.00 84.44 201 HIS A N 1
ATOM 1581 C CA . HIS A 1 201 ? -0.120 -5.565 24.704 1.00 84.44 201 HIS A CA 1
ATOM 1582 C C . HIS A 1 201 ? -0.219 -4.904 23.331 1.00 84.44 201 HIS A C 1
ATOM 1584 O O . HIS A 1 201 ? -1.071 -5.270 22.524 1.00 84.44 201 HIS A O 1
ATOM 1590 N N . ILE A 1 202 ? 0.649 -3.930 23.056 1.00 83.56 202 ILE A N 1
ATOM 1591 C CA . ILE A 1 202 ? 0.668 -3.194 21.786 1.00 83.56 202 ILE A CA 1
ATOM 1592 C C . ILE A 1 202 ? 2.056 -3.213 21.154 1.00 83.56 202 ILE A C 1
ATOM 1594 O O . ILE A 1 202 ? 3.068 -3.439 21.814 1.00 83.56 202 ILE A O 1
ATOM 1598 N N . THR A 1 203 ? 2.117 -2.941 19.854 1.00 81.25 203 THR A N 1
ATOM 1599 C CA . THR A 1 203 ? 3.392 -2.815 19.139 1.00 81.25 203 THR A CA 1
ATOM 1600 C C . THR A 1 203 ? 4.010 -1.428 19.330 1.00 81.25 203 THR A C 1
ATOM 1602 O O . THR A 1 203 ? 3.314 -0.450 19.619 1.00 81.25 203 THR A O 1
ATOM 1605 N N . THR A 1 204 ? 5.317 -1.302 19.082 1.00 77.81 204 THR A N 1
ATOM 1606 C CA . THR A 1 204 ? 5.996 0.007 19.052 1.00 77.81 204 THR A CA 1
ATOM 1607 C C . THR A 1 204 ? 5.365 0.983 18.054 1.00 77.81 204 THR A C 1
ATOM 1609 O O . THR A 1 204 ? 5.307 2.180 18.336 1.00 77.81 204 THR A O 1
ATOM 1612 N N . ILE A 1 205 ? 4.845 0.498 16.918 1.00 75.38 205 ILE A N 1
ATOM 1613 C CA . ILE A 1 205 ? 4.150 1.372 15.966 1.00 75.38 205 ILE A CA 1
ATOM 1614 C C . ILE A 1 205 ? 2.839 1.903 16.547 1.00 75.38 205 ILE A C 1
ATOM 1616 O O . ILE A 1 205 ? 2.597 3.105 16.473 1.00 75.38 205 ILE A O 1
ATOM 1620 N N . THR A 1 206 ? 2.033 1.050 17.184 1.00 80.06 206 THR A N 1
ATOM 1621 C CA . THR A 1 206 ? 0.801 1.482 17.857 1.00 80.06 206 THR A CA 1
ATOM 1622 C C . THR A 1 206 ? 1.111 2.535 18.919 1.00 80.06 206 THR A C 1
ATOM 1624 O O . THR A 1 206 ? 0.431 3.555 18.966 1.00 80.06 206 THR A O 1
ATOM 1627 N N . LYS A 1 207 ? 2.181 2.356 19.710 1.00 83.19 207 LYS A N 1
ATOM 1628 C CA . LYS A 1 207 ? 2.584 3.356 20.709 1.00 83.19 207 LYS A CA 1
ATOM 1629 C C . LYS A 1 207 ? 2.922 4.709 20.078 1.00 83.19 207 LYS A C 1
ATOM 1631 O O . LYS A 1 207 ? 2.406 5.728 20.522 1.00 83.19 207 LYS A O 1
ATOM 1636 N N . LYS A 1 208 ? 3.711 4.723 19.000 1.00 78.44 208 LYS A N 1
ATOM 1637 C CA . LYS A 1 208 ? 4.027 5.967 18.282 1.00 78.44 208 LYS A CA 1
ATOM 1638 C C . LYS A 1 208 ? 2.796 6.650 17.698 1.00 78.44 208 LYS A C 1
ATOM 1640 O O . LYS A 1 208 ? 2.713 7.872 17.716 1.00 78.44 208 LYS A O 1
ATOM 1645 N N . ILE A 1 209 ? 1.835 5.873 17.202 1.00 77.31 209 ILE A N 1
ATOM 1646 C CA . ILE A 1 209 ? 0.557 6.403 16.720 1.00 77.31 209 ILE A CA 1
ATOM 1647 C C . ILE A 1 209 ? -0.212 7.084 17.862 1.00 77.31 209 ILE A C 1
ATOM 1649 O O . ILE A 1 209 ? -0.713 8.191 17.682 1.00 77.31 209 ILE A O 1
ATOM 1653 N N . LEU A 1 210 ? -0.267 6.472 19.047 1.00 79.69 210 LEU A N 1
ATOM 1654 C CA . LEU A 1 210 ? -0.927 7.055 20.223 1.00 79.69 210 LEU A CA 1
ATOM 1655 C C . LEU A 1 210 ? -0.267 8.361 20.675 1.00 79.69 210 LEU A C 1
ATOM 1657 O O . LEU A 1 210 ? -0.967 9.333 20.967 1.00 79.69 210 LEU A O 1
ATOM 1661 N N . ASP A 1 211 ? 1.066 8.414 20.667 1.00 77.81 211 ASP A N 1
ATOM 1662 C CA . ASP A 1 211 ? 1.822 9.620 21.020 1.00 77.81 211 ASP A CA 1
ATOM 1663 C C . ASP A 1 211 ? 1.554 10.783 20.044 1.00 77.81 211 ASP A C 1
ATOM 1665 O O . ASP A 1 211 ? 1.710 11.947 20.413 1.00 77.81 211 ASP A O 1
ATOM 1669 N N . LEU A 1 212 ? 1.137 10.493 18.805 1.00 70.38 212 LEU A N 1
ATOM 1670 C CA . LEU A 1 212 ? 0.716 11.503 17.827 1.00 70.38 212 LEU A CA 1
ATOM 1671 C C . LEU A 1 212 ? -0.723 11.951 18.044 1.00 70.38 212 LEU A C 1
ATOM 1673 O O . LEU A 1 212 ? -0.996 13.146 18.014 1.00 70.38 212 LEU A O 1
ATOM 1677 N N . LEU A 1 213 ? -1.633 11.000 18.271 1.00 70.81 213 LEU A N 1
ATOM 1678 C CA . LEU A 1 213 ? -3.047 11.287 18.526 1.00 70.81 213 LEU A CA 1
ATOM 1679 C C . LEU A 1 213 ? -3.258 12.088 19.816 1.00 70.81 213 LEU A C 1
ATOM 1681 O O . LEU A 1 213 ? -4.252 12.796 19.932 1.00 70.81 213 LEU A O 1
ATOM 1685 N N . SER A 1 214 ? -2.320 11.992 20.759 1.00 68.62 214 SER A N 1
ATOM 1686 C CA . SER A 1 214 ? -2.345 12.724 22.030 1.00 68.62 214 SER A CA 1
ATOM 1687 C C . SER A 1 214 ? -1.832 14.171 21.921 1.00 68.62 214 SER A C 1
ATOM 1689 O O . SER A 1 214 ? -1.793 14.872 22.928 1.00 68.62 214 SER A O 1
ATOM 1691 N N . ARG A 1 215 ? -1.400 14.636 20.736 1.00 65.31 215 ARG A N 1
ATOM 1692 C CA . ARG A 1 215 ? -0.955 16.026 20.525 1.00 65.31 215 ARG A CA 1
ATOM 1693 C C . ARG A 1 215 ? -2.141 16.909 20.133 1.00 65.31 215 ARG A C 1
ATOM 1695 O O . ARG A 1 215 ? -2.810 16.645 19.141 1.00 65.31 215 ARG A O 1
ATOM 1702 N N . ASP A 1 216 ? -2.334 18.009 20.856 1.00 50.25 216 ASP A N 1
ATOM 1703 C CA . ASP A 1 216 ? -3.494 18.908 20.714 1.00 50.25 216 ASP A CA 1
ATOM 1704 C C . ASP A 1 216 ? -3.536 19.765 19.431 1.00 50.25 216 ASP A C 1
ATOM 1706 O O . ASP A 1 216 ? -4.487 20.522 19.235 1.00 50.25 216 ASP A O 1
ATOM 1710 N N . SER A 1 217 ? -2.537 19.703 18.541 1.00 47.44 217 SER A N 1
ATOM 1711 C CA . SER A 1 217 ? -2.460 20.637 17.407 1.00 47.44 217 SER A CA 1
ATOM 1712 C C . SER A 1 217 ? -2.767 19.972 16.059 1.00 47.44 217 SER A C 1
ATOM 1714 O O . SER A 1 217 ? -1.954 19.187 15.562 1.00 47.44 217 SER A O 1
ATOM 1716 N N . PRO A 1 218 ? -3.907 20.292 15.413 1.00 48.44 218 PRO A N 1
ATOM 1717 C CA . PRO A 1 218 ? -4.115 19.959 14.013 1.00 48.44 218 PRO A CA 1
ATOM 1718 C C . PRO A 1 218 ? -3.180 20.832 13.171 1.00 48.44 218 PRO A C 1
ATOM 1720 O O . PRO A 1 218 ? -3.420 22.026 13.005 1.00 48.44 218 PRO A O 1
ATOM 1723 N N . HIS A 1 219 ? -2.096 20.257 12.647 1.00 51.59 219 HIS A N 1
ATOM 1724 C CA . HIS A 1 219 ? -1.214 20.985 11.738 1.00 51.59 219 HIS A CA 1
ATOM 1725 C C . HIS A 1 219 ? -1.855 21.063 10.342 1.00 51.59 219 HIS A C 1
ATOM 1727 O O . HIS A 1 219 ? -2.058 20.027 9.710 1.00 51.59 219 HIS A O 1
ATOM 1733 N N . PRO A 1 220 ? -2.173 22.271 9.836 1.00 45.41 220 PRO A N 1
ATOM 1734 C CA . PRO A 1 220 ? -2.906 22.443 8.580 1.00 45.41 220 PRO A CA 1
ATOM 1735 C C . PRO A 1 220 ? -2.058 22.172 7.326 1.00 45.41 220 PRO A C 1
ATOM 1737 O O . PRO A 1 220 ? -2.600 22.118 6.227 1.00 45.41 220 PRO A O 1
ATOM 1740 N N . TYR A 1 221 ? -0.746 21.967 7.480 1.00 46.09 221 TYR A N 1
ATOM 1741 C CA . TYR A 1 221 ? 0.167 21.585 6.406 1.00 46.09 221 TYR A CA 1
ATOM 1742 C C . TYR A 1 221 ? 1.118 20.522 6.931 1.00 46.09 221 TYR A C 1
ATOM 1744 O O . TYR A 1 221 ? 1.972 20.791 7.773 1.00 46.09 221 TYR A O 1
ATOM 1752 N N . VAL A 1 222 ? 0.907 19.298 6.467 1.00 53.31 222 VAL A N 1
ATOM 1753 C CA . VAL A 1 222 ? 1.609 18.120 6.947 1.00 53.31 222 VAL A CA 1
ATOM 1754 C C . VAL A 1 222 ? 2.755 17.812 5.989 1.00 53.31 222 VAL A C 1
ATOM 1756 O O . VAL A 1 222 ? 2.558 17.164 4.963 1.00 53.31 222 VAL A O 1
ATOM 1759 N N . GLU A 1 223 ? 3.962 18.278 6.308 1.00 53.53 223 GLU A N 1
ATOM 1760 C CA . GLU A 1 223 ? 5.156 17.655 5.739 1.00 53.53 223 GLU A CA 1
ATOM 1761 C C . GLU A 1 223 ? 5.301 16.284 6.409 1.00 53.53 223 GLU A C 1
ATOM 1763 O O . GLU A 1 223 ? 5.432 16.188 7.632 1.00 53.53 223 GLU A O 1
ATOM 1768 N N . LEU A 1 224 ? 5.223 15.211 5.621 1.00 59.56 224 LEU A N 1
ATOM 1769 C CA . LEU A 1 224 ? 5.461 13.864 6.122 1.00 59.56 224 LEU A CA 1
ATOM 1770 C C . LEU A 1 224 ? 6.966 13.629 6.215 1.00 59.56 224 LEU A C 1
ATOM 1772 O O . LEU A 1 224 ? 7.646 13.573 5.189 1.00 59.56 224 LEU A O 1
ATOM 1776 N N . ARG A 1 225 ? 7.489 13.467 7.432 1.00 59.16 225 ARG A N 1
ATOM 1777 C CA . ARG A 1 225 ? 8.907 13.146 7.640 1.00 59.16 225 ARG A CA 1
ATOM 1778 C C . ARG A 1 225 ? 9.081 11.671 7.997 1.00 59.16 225 ARG A C 1
ATOM 1780 O O . ARG A 1 225 ? 8.321 11.170 8.829 1.00 59.16 225 ARG A O 1
ATOM 1787 N N . PRO A 1 226 ? 10.048 10.969 7.380 1.00 63.97 226 PRO A N 1
ATOM 1788 C CA . PRO A 1 226 ? 10.335 9.589 7.729 1.00 63.97 226 PRO A CA 1
ATOM 1789 C C . PRO A 1 226 ? 11.014 9.526 9.098 1.00 63.97 226 PRO A C 1
ATOM 1791 O O . PRO A 1 226 ? 12.078 10.105 9.310 1.00 63.97 226 PRO A O 1
ATOM 1794 N N . GLU A 1 227 ? 10.422 8.773 10.016 1.00 71.44 227 GLU A N 1
ATOM 1795 C CA . GLU A 1 227 ? 11.086 8.312 11.226 1.00 71.44 227 GLU A CA 1
ATOM 1796 C C . GLU A 1 227 ? 11.478 6.844 11.068 1.00 71.44 227 GLU A C 1
ATOM 1798 O O . GLU A 1 227 ? 10.619 5.965 10.958 1.00 71.44 227 GLU A O 1
ATOM 1803 N N . HIS A 1 228 ? 12.784 6.580 11.085 1.00 74.44 228 HIS A N 1
ATOM 1804 C CA . HIS A 1 228 ? 13.318 5.230 10.960 1.00 74.44 228 HIS A CA 1
ATOM 1805 C C . HIS A 1 228 ? 13.200 4.466 12.279 1.00 74.44 228 HIS A C 1
ATOM 1807 O O . HIS A 1 228 ? 13.638 4.942 13.330 1.00 74.44 228 HIS A O 1
ATOM 1813 N N . LEU A 1 229 ? 12.620 3.269 12.231 1.00 68.12 229 LEU A N 1
ATOM 1814 C CA . LEU A 1 229 ? 12.316 2.468 13.411 1.00 68.12 229 LEU A CA 1
ATOM 1815 C C . LEU A 1 229 ? 12.739 1.022 13.236 1.00 68.12 229 LEU A C 1
ATOM 1817 O O . LEU A 1 229 ? 12.605 0.457 12.155 1.00 68.12 229 LEU A O 1
ATOM 1821 N N . GLN A 1 230 ? 13.199 0.405 14.324 1.00 68.69 230 GLN A N 1
ATOM 1822 C CA . GLN A 1 230 ? 13.461 -1.031 14.355 1.00 68.69 230 GLN A CA 1
ATOM 1823 C C . GLN A 1 230 ? 12.137 -1.807 14.330 1.00 68.69 230 GLN A C 1
ATOM 1825 O O . GLN A 1 230 ? 11.181 -1.470 15.032 1.00 68.69 230 GLN A O 1
ATOM 1830 N N . SER A 1 231 ? 12.087 -2.826 13.477 1.00 60.62 231 SER A N 1
ATOM 1831 C CA . SER A 1 231 ? 10.941 -3.709 13.271 1.00 60.62 231 SER A CA 1
ATOM 1832 C C . SER A 1 231 ? 10.736 -4.669 14.435 1.00 60.62 231 SER A C 1
ATOM 1834 O O . SER A 1 231 ? 11.688 -5.056 15.109 1.00 60.62 231 SER A O 1
ATOM 1836 N N . ILE A 1 232 ? 9.501 -5.170 14.536 1.00 52.97 232 ILE A N 1
ATOM 1837 C CA . ILE A 1 232 ? 9.145 -6.345 15.338 1.00 52.97 232 ILE A CA 1
ATOM 1838 C C . ILE A 1 232 ? 9.771 -7.651 14.888 1.00 52.97 232 ILE A C 1
ATOM 1840 O O . ILE A 1 232 ? 9.508 -8.697 15.463 1.00 52.97 232 ILE A O 1
ATOM 1844 N N . LEU A 1 233 ? 10.636 -7.604 13.892 1.00 51.66 233 LEU A N 1
ATOM 1845 C CA . LEU A 1 233 ? 11.346 -8.749 13.382 1.00 51.66 233 LEU A CA 1
ATOM 1846 C C . LEU A 1 233 ? 12.836 -8.404 13.393 1.00 51.66 233 LEU A C 1
ATOM 1848 O O . LEU A 1 233 ? 13.237 -7.360 12.880 1.00 51.66 233 LEU A O 1
ATOM 1852 N N . LYS A 1 234 ? 13.641 -9.281 14.003 1.00 57.41 234 LYS A N 1
ATOM 1853 C CA . LYS A 1 234 ? 15.079 -9.078 14.239 1.00 57.41 234 LYS A CA 1
ATOM 1854 C C . LYS A 1 234 ? 15.821 -8.643 12.962 1.00 57.41 234 LYS A C 1
ATOM 1856 O O . LYS A 1 234 ? 15.594 -9.227 11.902 1.00 57.41 234 LYS A O 1
ATOM 1861 N N . ASP A 1 235 ? 16.707 -7.651 13.105 1.00 59.97 235 ASP A N 1
ATOM 1862 C CA . ASP A 1 235 ? 17.556 -7.059 12.054 1.00 59.97 235 ASP A CA 1
ATOM 1863 C C . ASP A 1 235 ? 16.789 -6.349 10.920 1.00 59.97 235 ASP A C 1
ATOM 1865 O O . ASP A 1 235 ? 17.212 -6.355 9.760 1.00 59.97 235 ASP A O 1
ATOM 1869 N N . ARG A 1 236 ? 15.635 -5.741 11.228 1.00 62.41 236 ARG A N 1
ATOM 1870 C CA . ARG A 1 236 ? 14.789 -5.070 10.227 1.00 62.41 236 ARG A CA 1
ATOM 1871 C C . ARG A 1 236 ? 14.319 -3.711 10.692 1.00 62.41 236 ARG A C 1
ATOM 1873 O O . ARG A 1 236 ? 14.305 -3.412 11.881 1.00 62.41 236 ARG A O 1
ATOM 1880 N N . SER A 1 237 ? 13.855 -2.918 9.738 1.00 68.56 237 SER A N 1
ATOM 1881 C CA . SER A 1 237 ? 13.364 -1.577 9.999 1.00 68.56 237 SER A CA 1
ATOM 1882 C C . SER A 1 237 ? 12.173 -1.196 9.129 1.00 68.56 237 SER A C 1
ATOM 1884 O O . SER A 1 237 ? 11.873 -1.827 8.111 1.00 68.56 237 SER A O 1
ATOM 1886 N N . TYR A 1 238 ? 11.456 -0.174 9.576 1.00 65.88 238 TYR A N 1
ATOM 1887 C CA . TYR A 1 238 ? 10.388 0.470 8.832 1.00 65.88 238 TYR A CA 1
ATOM 1888 C C . TYR A 1 238 ? 10.530 1.985 8.935 1.00 65.88 238 TYR A C 1
ATOM 1890 O O . TYR A 1 238 ? 11.008 2.507 9.943 1.00 65.88 238 TYR A O 1
ATOM 1898 N N . ASP A 1 239 ? 10.088 2.670 7.889 1.00 72.69 239 ASP A N 1
ATOM 1899 C CA . ASP A 1 239 ? 9.967 4.119 7.871 1.00 72.69 239 ASP A CA 1
ATOM 1900 C C . ASP A 1 239 ? 8.515 4.470 8.182 1.00 72.69 239 ASP A C 1
ATOM 1902 O O . ASP A 1 239 ? 7.580 4.031 7.500 1.00 72.69 239 ASP A O 1
ATOM 1906 N N . LEU A 1 240 ? 8.319 5.225 9.258 1.00 68.75 240 LEU A N 1
ATOM 1907 C CA . LEU A 1 240 ? 7.021 5.758 9.636 1.00 68.75 240 LEU A CA 1
ATOM 1908 C C . LEU A 1 240 ? 6.965 7.219 9.194 1.00 68.75 240 LEU A C 1
ATOM 1910 O O . LEU A 1 240 ? 7.703 8.056 9.704 1.00 68.75 240 LEU A O 1
ATOM 1914 N N . PHE A 1 241 ? 6.112 7.514 8.222 1.00 68.25 241 PHE A N 1
ATOM 1915 C CA . PHE A 1 241 ? 5.942 8.850 7.671 1.00 68.25 241 PHE A CA 1
ATOM 1916 C C . PHE A 1 241 ? 4.899 9.584 8.494 1.00 68.25 241 PHE A C 1
ATOM 1918 O O . PHE A 1 241 ? 3.702 9.286 8.411 1.00 68.25 241 PHE A O 1
ATOM 1925 N N . LEU A 1 242 ? 5.380 10.512 9.317 1.00 64.00 242 LEU A N 1
ATOM 1926 C CA . LEU A 1 242 ? 4.567 11.200 10.305 1.00 64.00 242 LEU A CA 1
ATOM 1927 C C . LEU A 1 242 ? 4.368 12.666 9.969 1.00 64.00 242 LEU A C 1
ATOM 1929 O O . LEU A 1 242 ? 5.280 13.292 9.420 1.00 64.00 242 LEU A O 1
ATOM 1933 N N . PRO A 1 243 ? 3.217 13.238 10.357 1.00 60.31 243 PRO A N 1
ATOM 1934 C CA . PRO A 1 243 ? 3.031 14.666 10.267 1.00 60.31 243 PRO A CA 1
ATOM 1935 C C . PRO A 1 243 ? 4.034 15.438 11.117 1.00 60.31 243 PRO A C 1
ATOM 1937 O O . PRO A 1 243 ? 4.062 15.287 12.338 1.00 60.31 243 PRO A O 1
ATOM 1940 N N . CYS A 1 244 ? 4.841 16.287 10.484 1.00 53.94 244 CYS A N 1
ATOM 1941 C CA . CYS A 1 244 ? 5.731 17.209 11.177 1.00 53.94 244 CYS A CA 1
ATOM 1942 C C . CYS A 1 244 ? 5.170 18.635 11.121 1.00 53.94 244 CYS A C 1
ATOM 1944 O O . CYS A 1 244 ? 4.655 19.073 10.092 1.00 53.94 244 CYS A O 1
ATOM 1946 N N . ALA A 1 245 ? 5.286 19.367 12.230 1.00 51.56 245 ALA A N 1
ATOM 1947 C CA . ALA A 1 245 ? 5.081 20.807 12.229 1.00 51.56 245 ALA A CA 1
ATOM 1948 C C . ALA A 1 245 ? 6.214 21.469 11.435 1.00 51.56 245 ALA A C 1
ATOM 1950 O O . ALA A 1 245 ? 7.385 21.139 11.641 1.00 51.56 245 ALA A O 1
ATOM 1951 N N . ASN A 1 246 ? 5.895 22.453 10.593 1.00 48.78 246 ASN A N 1
ATOM 1952 C CA . ASN A 1 246 ? 6.914 23.393 10.143 1.00 48.78 246 ASN A CA 1
ATOM 1953 C C . ASN A 1 246 ? 7.432 24.135 11.378 1.00 48.78 246 ASN A C 1
ATOM 1955 O O . ASN A 1 246 ? 6.778 25.049 11.876 1.00 48.78 246 ASN A O 1
ATOM 1959 N N . ASN A 1 247 ? 8.611 23.756 11.866 1.00 45.00 247 ASN A N 1
ATOM 1960 C CA . ASN A 1 247 ? 9.404 24.655 12.687 1.00 45.00 247 ASN A CA 1
ATOM 1961 C C . ASN A 1 247 ? 9.866 25.784 11.762 1.00 45.00 247 ASN A C 1
ATOM 1963 O O . ASN A 1 247 ? 10.927 25.694 11.146 1.00 45.00 247 ASN A O 1
ATOM 1967 N N . THR A 1 248 ? 9.048 26.826 11.616 1.00 37.16 248 THR A N 1
ATOM 1968 C CA . THR A 1 248 ? 9.557 28.142 11.233 1.00 37.16 248 THR A CA 1
ATOM 1969 C C . THR A 1 248 ? 10.567 28.548 12.301 1.00 37.16 248 THR A C 1
ATOM 1971 O O . THR A 1 248 ? 10.178 28.855 13.429 1.00 37.16 248 THR A O 1
ATOM 1974 N N . GLN A 1 249 ? 11.852 28.439 11.955 1.00 33.59 249 GLN A N 1
ATOM 1975 C CA . GLN A 1 249 ? 12.888 29.298 12.527 1.00 33.59 249 GLN A CA 1
ATOM 1976 C C . GLN A 1 249 ? 12.601 30.750 12.150 1.00 33.59 249 GLN A C 1
ATOM 1978 O O . GLN A 1 249 ? 12.092 30.968 11.025 1.00 33.59 249 GLN A O 1
#

pLDDT: mean 77.27, std 16.29, range [31.77, 96.75]

Organism: NCBI:txid27848

Foldseek 3Di:
DDDWDWDQDPAQETETEDDDDDPCPLVVVVCQLQPPPNSGQKYKYKYFQVGCVCVVSQQPADPRGGHWAWQDADDRITMTMDGRDPDDDPDDSYPLDDDDDDQVVVQVVCCQFWVAGWGWDFWFWKKWWADDPPPVRHIDMDIHTDIDHPPPDDDDDHTDGDPVPDPDDDDDDLVLVQPAAEAQADDPVNVVVVVVDPGHYDYPVSNVVSVQVPDPDDAPDFDFDWDWDRHNDPPTIMTMGGGDHPPPD

InterPro domains:
  IPR000086 NUDIX hydrolase domain [PF00293] (103-181)
  IPR000086 NUDIX hydrolase domain [PS51462] (36-195)
  IPR003293 Nudix hydrolase 6-like [PR01356] (56-74)
  IPR003293 Nudix hydrolase 6-like [PR01356] (78-94)
  IPR003293 Nudix hydrolase 6-like [PR01356] (94-112)
  IPR003293 Nudix hydrolase 6-like [PTHR13994] (104-236)
  IPR015797 NUDIX hydrolase-like domain superfamily [SSF55811] (103-182)

Radius of gyration: 26.34 Å; Cα contacts (8 Å, |Δi|>4): 361; chains: 1; bounding box: 56×47×73 Å

Sequence (249 aa):
LSKGSVCAREFVGLFITVKHFWFSFVDHVTKACNGNPRPFTAIWVTVPSEKFHLVSALCADPPDGPGLQFHHATGRSATLIRWLDEGPSRIPEYATHQLGVAAEAVVREVYEECNVDAVFSGVIAFRQQHRHPNAFDRSDLLVLCRLNLPPGTIDLPKIRPCQKELSDAKWMTLSELNEAQVHSVLDDHNLRRLASTNEIHITTITKKILDLLSRDSPHPYVELRPEHLQSILKDRSYDLFLPCANNTQ

Secondary structure (DSSP, 8-state):
--SSEEEE-SSSEEEEE--S--TTHHHHHHHHHH-SS---SEEEEEEEGGGGGGHHHHHS--TTS---EEEEEETTEEEEEEE-SSSS--S-S---------HHHHHHHHHHHH----EEEEEEEEEEE---TTSTTPPEEEEEEEEEPPTT--SPPPP---TTT-S------HHHHHTSEEES---HHHHHHHTTSSS-EEEHHHHHHHHHHT-----SS-EEEEEEEE-SSTT-EEEEEEEE-----

Nearest PDB structures (foldseek):
  4isc-assembly1_A  TM=5.968E-01  e=5.091E+00  Pseudomonas syringae pv. tomato str. DC3000
  6cwx-assembly1_A  TM=3.585E-01  e=7.438E-01  Homo sapiens
  1jdq-assembly1_A  TM=4.382E-01  e=4.514E+00  Thermotoga maritima
  3ku1-assembly2_B  TM=4.061E-01  e=5.091E+00  Streptococcus pneumoniae
  6qe6-assembly2_B  TM=3.401E-01  e=3.550E+00  Mycoplasma capricolum subsp. capricolum

Mean predicted aligned error: 14.63 Å